Protein AF-A0A7C8QWV9-F1 (afdb_monomer_lite)

Sequence (265 aa):
MAEIVDHLEVIYGVGRAHESIPEIHGALTDLNSGHKGEHQFEQQQMQEQEQQNADDRRRLQYIGIERLGHGDPARADLAKGAGGEFRLLKYEYRFSGPAIYDVALWRSGGRQPIPPAGWDGMSVDINEGRSYRIVNVKAGKVIDLSGTEGHSITGWQWKGGDNQKWILEQQDGLWIFRNKDKGSFLGIAGIQVDFGTRLAASDFPVQWDIVPEENDISIYRIFVPRQPCPLNVELGDNGNGRNGTPIQLWGRWPADHQNWRFEEV

pLDDT: mean 85.66, std 11.66, range [54.53, 98.81]

InterPro domains:
  IPR000772 Ricin B, lectin domain [PF14200] (128-199)
  IPR035992 Ricin B-like lectins [SSF50370] (128-263)

Foldseek 3Di:
DAKFFPDKDKDFDPDDDPQFAAEPPDDQQALCVVQQAGGITIGTDIDDDDPPPLLVDWAWDDKEWDWAQDDDPVFDFSCHRSDDTGTGIDTDTDSDDDHHRGDHHYDDLADDPADPPPDPDDYHSSLPPWKWFKAQPPQRFTFFQPPVPNKFTATAHDPPDQRRIWGWDGDNNWIWTARRPPRWTFAWPDDDADAFGFTITHPDTATWDWAADPVGSQKIWIFRPPDPFTWTWFQPPLQDNDGGRTTGTHGDDPHRRRIIGIGTD

Radius of gyration: 21.96 Å; chains: 1; bounding box: 56×36×62 Å

Secondary structure (DSSP, 8-state):
--EEEEEEEEEEESS--TTBPPBSS-----TTTTTTPPEEEEEEEEEE--SS-GGGS-EEEEEEEEEESS--TTS-BTTTTT-SSEEEEEEEEESSSPPP----B---SS--SSPPTT-S-----TTTT-EEEEEETTT--EEEE-TTTSSBEEEE-----GGG-EEEEEETTEEEEEETTT--EEEESSS---TTPBEEEESS---BEEEEETTEEEEEEEE-TT-SS-EEEEEHHHH--STTEEEEEEE--SSGGG-EEEEE-

Organism: Orbilia oligospora (NCBI:txid2813651)

Structure (mmCIF, N/CA/C/O backbone):
data_AF-A0A7C8QWV9-F1
#
_entry.id   AF-A0A7C8QWV9-F1
#
loop_
_atom_site.group_PDB
_atom_site.id
_atom_site.type_symbol
_atom_site.label_atom_id
_atom_site.label_alt_id
_atom_site.label_comp_id
_atom_site.label_asym_id
_atom_site.label_entity_id
_atom_site.label_seq_id
_atom_site.pdbx_PDB_ins_code
_atom_site.Cartn_x
_atom_site.Cartn_y
_atom_site.Cartn_z
_atom_site.occupancy
_atom_site.B_iso_or_equiv
_atom_site.auth_seq_id
_atom_site.auth_comp_id
_atom_site.auth_asym_id
_atom_site.auth_atom_id
_atom_site.pdbx_PDB_model_num
ATOM 1 N N . MET A 1 1 ? -30.355 13.841 30.656 1.00 63.31 1 MET A N 1
ATOM 2 C CA . MET A 1 1 ? -29.608 12.635 31.071 1.00 63.31 1 MET A CA 1
ATOM 3 C C . MET A 1 1 ? -28.353 12.570 30.217 1.00 63.31 1 MET A C 1
ATOM 5 O O . MET A 1 1 ? -28.337 13.241 29.194 1.00 63.31 1 MET A O 1
ATOM 9 N N . ALA A 1 2 ? -27.288 11.902 30.658 1.00 71.00 2 ALA A N 1
ATOM 10 C CA . ALA A 1 2 ? -26.101 11.769 29.817 1.00 71.00 2 ALA A CA 1
ATOM 11 C C . ALA A 1 2 ? -26.336 10.634 28.813 1.00 71.00 2 ALA A C 1
ATOM 13 O O . ALA A 1 2 ? -26.748 9.543 29.212 1.00 71.00 2 ALA A O 1
ATOM 14 N N . GLU A 1 3 ? -26.116 10.901 27.531 1.00 83.56 3 GLU A N 1
ATOM 15 C CA . GLU A 1 3 ? -26.070 9.858 26.510 1.00 83.56 3 GLU A CA 1
ATOM 16 C C . GLU A 1 3 ? -24.678 9.232 26.526 1.00 83.56 3 GLU A C 1
ATOM 18 O O . GLU A 1 3 ? -23.675 9.942 26.605 1.00 83.56 3 GLU A O 1
ATOM 23 N N . ILE A 1 4 ? -24.621 7.904 26.488 1.00 86.75 4 ILE A N 1
ATOM 24 C CA . ILE A 1 4 ? -23.369 7.150 26.389 1.00 86.75 4 ILE A CA 1
ATOM 25 C C . ILE A 1 4 ? -23.356 6.323 25.114 1.00 86.75 4 ILE A C 1
ATOM 27 O O . ILE A 1 4 ? -24.410 5.961 24.589 1.00 86.75 4 ILE A O 1
ATOM 31 N N . VAL A 1 5 ? -22.156 5.980 24.661 1.00 88.25 5 VAL A N 1
ATOM 32 C CA . VAL A 1 5 ? -21.970 5.028 23.569 1.00 88.25 5 VAL A CA 1
ATOM 33 C C . VAL A 1 5 ? -22.317 3.633 24.064 1.00 88.25 5 VAL A C 1
ATOM 35 O O . VAL A 1 5 ? -21.740 3.161 25.046 1.00 88.25 5 VAL A O 1
ATOM 38 N N . ASP A 1 6 ? -23.240 2.968 23.377 1.00 87.44 6 ASP A N 1
ATOM 39 C CA . ASP A 1 6 ? -23.579 1.570 23.640 1.00 87.44 6 ASP A CA 1
ATOM 40 C C . ASP A 1 6 ? -22.733 0.625 22.778 1.00 87.44 6 ASP A C 1
ATOM 42 O O . ASP A 1 6 ? -22.084 -0.291 23.291 1.00 87.44 6 ASP A O 1
ATOM 46 N N . HIS A 1 7 ? -22.682 0.878 21.468 1.00 86.31 7 HIS A N 1
ATOM 47 C CA . HIS A 1 7 ? -21.842 0.145 20.524 1.00 86.31 7 HIS A CA 1
ATOM 48 C C . HIS A 1 7 ? -21.579 0.960 19.248 1.00 86.31 7 HIS A C 1
ATOM 50 O O . HIS A 1 7 ? -22.130 2.043 19.045 1.00 86.31 7 HIS A O 1
ATOM 56 N N . LEU A 1 8 ? -20.715 0.412 18.391 1.00 87.06 8 LEU A N 1
ATOM 57 C CA . LEU A 1 8 ? -20.475 0.913 17.039 1.00 87.06 8 LEU A CA 1
ATOM 58 C C . LEU A 1 8 ? -21.009 -0.090 16.021 1.00 87.06 8 LEU A C 1
ATOM 60 O O . LEU A 1 8 ? -20.782 -1.289 16.171 1.00 87.06 8 LEU A O 1
ATOM 64 N N . GLU A 1 9 ? -21.668 0.396 14.980 1.00 85.00 9 GLU A N 1
ATOM 65 C CA . GLU A 1 9 ? -22.095 -0.405 13.837 1.00 85.00 9 GLU A CA 1
ATOM 66 C C . GLU A 1 9 ? -21.187 -0.128 12.637 1.00 85.00 9 GLU A C 1
ATOM 68 O O . GLU A 1 9 ? -20.883 1.026 12.337 1.00 85.00 9 GLU A O 1
ATOM 73 N N . VAL A 1 10 ? -20.758 -1.182 11.940 1.00 85.56 10 VAL A N 1
ATOM 74 C CA . VAL A 1 10 ? -19.957 -1.067 10.713 1.00 85.56 10 VAL A CA 1
ATOM 75 C C . VAL A 1 10 ? -20.872 -1.197 9.508 1.00 85.56 10 VAL A C 1
ATOM 77 O O . VAL A 1 10 ? -21.566 -2.203 9.347 1.00 85.56 10 VAL A O 1
ATOM 80 N N . ILE A 1 11 ? -20.834 -0.196 8.636 1.00 81.44 11 ILE A N 1
ATOM 81 C CA . ILE A 1 11 ? -21.656 -0.136 7.434 1.00 81.44 11 ILE A CA 1
ATOM 82 C C . ILE A 1 11 ? -20.779 -0.195 6.191 1.00 81.44 11 ILE A C 1
ATOM 84 O O . ILE A 1 11 ? -19.904 0.644 5.969 1.00 81.44 11 ILE A O 1
ATOM 88 N N . TYR A 1 12 ? -21.104 -1.177 5.352 1.00 80.12 12 TYR A N 1
ATOM 89 C CA . TYR A 1 12 ? -20.509 -1.426 4.046 1.00 80.12 12 TYR A CA 1
ATOM 90 C C . TYR A 1 12 ? -21.297 -0.680 2.963 1.00 80.12 12 TYR A C 1
ATOM 92 O O . TYR A 1 12 ? -22.509 -0.877 2.847 1.00 80.12 12 TYR A O 1
ATOM 100 N N . GLY A 1 13 ? -20.652 0.138 2.127 1.00 69.94 13 GLY A N 1
ATOM 101 C CA . GLY A 1 13 ? -21.382 0.801 1.041 1.00 69.94 13 GLY A CA 1
ATOM 102 C C . GLY A 1 13 ? -20.576 1.768 0.185 1.00 69.94 13 GLY A C 1
ATOM 103 O O . GLY A 1 13 ? -19.358 1.700 0.123 1.00 69.94 13 GLY A O 1
ATOM 104 N N . VAL A 1 14 ? -21.275 2.665 -0.509 1.00 57.97 14 VAL A N 1
ATOM 105 C CA . VAL A 1 14 ? -20.708 3.773 -1.294 1.00 57.97 14 VAL A CA 1
ATOM 106 C C . VAL A 1 14 ? -21.369 5.069 -0.819 1.00 57.97 14 VAL A C 1
ATOM 108 O O . VAL A 1 14 ? -22.574 5.235 -0.982 1.00 57.97 14 VAL A O 1
ATOM 111 N N . GLY A 1 15 ? -20.584 5.981 -0.236 1.00 55.16 15 GLY A N 1
ATOM 112 C CA . GLY A 1 15 ? -21.037 7.300 0.241 1.00 55.16 15 GLY A CA 1
ATOM 113 C C . GLY A 1 15 ? -20.993 7.470 1.764 1.00 55.16 15 GLY A C 1
ATOM 114 O O . GLY A 1 15 ? -21.056 6.495 2.497 1.00 55.16 15 GLY A O 1
ATOM 115 N N . ARG A 1 16 ? -20.877 8.716 2.253 1.00 56.22 16 ARG A N 1
ATOM 116 C CA . ARG A 1 16 ? -20.903 8.995 3.701 1.00 56.22 16 ARG A CA 1
ATOM 117 C C . ARG A 1 16 ? -22.286 8.692 4.269 1.00 56.22 16 ARG A C 1
ATOM 119 O O . ARG A 1 16 ? -23.277 9.233 3.777 1.00 56.22 16 ARG A O 1
ATOM 126 N N . ALA A 1 17 ? -22.349 7.920 5.347 1.00 54.53 17 ALA A N 1
ATOM 127 C CA . ALA A 1 17 ? -23.540 7.919 6.180 1.00 54.53 17 ALA A CA 1
ATOM 128 C C . ALA A 1 17 ? -23.704 9.297 6.846 1.00 54.53 17 ALA A C 1
ATOM 130 O O . ALA A 1 17 ? -22.731 9.878 7.322 1.00 54.53 17 ALA A O 1
ATOM 131 N N . HIS A 1 18 ? -24.934 9.815 6.903 1.00 56.28 18 HIS A N 1
ATOM 132 C CA . HIS A 1 18 ? -25.259 11.078 7.584 1.00 56.28 18 HIS A CA 1
ATOM 133 C C . HIS A 1 18 ? -24.983 11.043 9.106 1.00 56.28 18 HIS A C 1
ATOM 135 O O . HIS A 1 18 ? -24.971 12.095 9.737 1.00 56.28 18 HIS A O 1
ATOM 141 N N . GLU A 1 19 ? -24.721 9.855 9.662 1.00 66.38 19 GLU A N 1
ATOM 142 C CA . GLU A 1 19 ? -24.505 9.568 11.089 1.00 66.38 19 GLU A CA 1
ATOM 143 C C . GLU A 1 19 ? -23.152 8.871 11.347 1.00 66.38 19 GLU A C 1
ATOM 145 O O . GLU A 1 19 ? -22.958 8.220 12.371 1.00 66.38 19 GLU A O 1
ATOM 150 N N . SER A 1 20 ? -22.204 8.954 10.403 1.00 74.12 20 SER A N 1
ATOM 151 C CA . SER A 1 20 ? -20.879 8.354 10.601 1.00 74.12 20 SER A CA 1
ATOM 152 C C . SER A 1 20 ? -20.084 9.084 11.682 1.00 74.12 20 SER A C 1
ATOM 154 O O . SER A 1 20 ? -20.161 10.312 11.770 1.00 74.12 20 SER A O 1
ATOM 156 N N . ILE A 1 21 ? -19.238 8.344 12.396 1.00 79.19 21 ILE A N 1
ATOM 157 C CA . ILE A 1 21 ? -18.280 8.876 13.368 1.00 79.19 21 ILE A CA 1
ATOM 158 C C . ILE A 1 21 ? -17.516 10.084 12.784 1.00 79.19 21 ILE A C 1
ATOM 160 O O . ILE A 1 21 ? -16.992 9.997 11.665 1.00 79.19 21 ILE A O 1
ATOM 164 N N . PRO A 1 22 ? -17.437 11.216 13.511 1.00 76.81 22 PRO A N 1
ATOM 165 C CA . PRO A 1 22 ? -16.754 12.406 13.027 1.00 76.81 22 PRO A CA 1
ATOM 166 C C . PRO A 1 22 ? -15.244 12.177 12.934 1.00 76.81 22 PRO A C 1
ATOM 168 O O . PRO A 1 22 ? -14.627 11.570 13.808 1.00 76.81 22 PRO A O 1
ATOM 171 N N . GLU A 1 23 ? -14.620 12.713 11.885 1.00 77.81 23 GLU A N 1
ATOM 172 C CA . GLU A 1 23 ? -13.164 12.778 11.798 1.00 77.81 23 GLU A CA 1
ATOM 173 C C . GLU A 1 23 ? -12.661 14.069 12.462 1.00 77.81 23 GLU A C 1
ATOM 175 O O . GLU A 1 23 ? -13.109 15.159 12.108 1.00 77.81 23 GLU A O 1
ATOM 180 N N . ILE A 1 24 ? -11.704 13.972 13.393 1.00 75.44 24 ILE A N 1
ATOM 181 C CA . ILE A 1 24 ? -11.246 15.119 14.211 1.00 75.44 24 ILE A CA 1
ATOM 182 C C . ILE A 1 24 ? -10.652 16.258 13.347 1.00 75.44 24 ILE A C 1
ATOM 184 O O . ILE A 1 24 ? -10.732 17.432 13.714 1.00 75.44 24 ILE A O 1
ATOM 188 N N . HIS A 1 25 ? -10.057 15.937 12.190 1.00 70.12 25 HIS A N 1
ATOM 189 C CA . HIS A 1 25 ? -9.332 16.901 11.344 1.00 70.12 25 HIS A CA 1
ATOM 190 C C . HIS A 1 25 ? -9.644 16.811 9.843 1.00 70.12 25 HIS A C 1
ATOM 192 O O . HIS A 1 25 ? -8.969 17.463 9.044 1.00 70.12 25 HIS A O 1
ATOM 198 N N . GLY A 1 26 ? -10.632 16.016 9.434 1.00 60.34 26 GLY A N 1
ATOM 199 C CA . GLY A 1 26 ? -10.839 15.700 8.025 1.00 60.34 26 GLY A CA 1
ATOM 200 C C . GLY A 1 26 ? -12.299 15.528 7.636 1.00 60.34 26 GLY A C 1
ATOM 201 O O . GLY A 1 26 ? -13.223 15.811 8.394 1.00 60.34 26 GLY A O 1
ATOM 202 N N . ALA A 1 27 ? -12.490 15.127 6.385 1.00 55.69 27 ALA A N 1
ATOM 203 C CA . ALA A 1 27 ? -13.793 14.968 5.763 1.00 55.69 27 ALA A CA 1
ATOM 204 C C . ALA A 1 27 ? -13.960 13.546 5.184 1.00 55.69 27 ALA A C 1
ATOM 206 O O . ALA A 1 27 ? -14.805 13.320 4.326 1.00 55.69 27 ALA A O 1
ATOM 207 N N . LEU A 1 28 ? -13.145 12.562 5.560 1.00 62.09 28 LEU A N 1
ATOM 208 C CA . LEU A 1 28 ? -13.189 11.231 4.953 1.00 62.09 28 LEU A CA 1
ATOM 209 C C . LEU A 1 28 ? -13.584 10.155 5.966 1.00 62.09 28 LEU A C 1
ATOM 211 O O . LEU A 1 28 ? -12.764 9.578 6.677 1.00 62.09 28 LEU A O 1
ATOM 215 N N . THR A 1 29 ? -14.879 9.848 5.870 1.00 64.25 29 THR A N 1
ATOM 216 C CA . THR A 1 29 ? -15.632 8.712 6.413 1.00 64.25 29 THR A CA 1
ATOM 217 C C . THR A 1 29 ? -14.941 7.358 6.467 1.00 64.25 29 THR A C 1
ATOM 219 O O . THR A 1 29 ? -15.087 6.572 7.392 1.00 64.25 29 THR A O 1
ATOM 222 N N . ASP A 1 30 ? -14.263 7.080 5.353 1.00 70.88 30 ASP A N 1
ATOM 223 C CA . ASP A 1 30 ? -13.973 5.732 4.885 1.00 70.88 30 ASP A CA 1
ATOM 224 C C . ASP A 1 30 ? -12.675 5.194 5.474 1.00 70.88 30 ASP A C 1
ATOM 226 O O . ASP A 1 30 ? -11.584 5.600 5.060 1.00 70.88 30 ASP A O 1
ATOM 230 N N . LEU A 1 31 ? -12.775 4.255 6.413 1.00 73.81 31 LEU A N 1
ATOM 231 C CA . LEU A 1 31 ? -11.622 3.665 7.098 1.00 73.81 31 LEU A CA 1
ATOM 232 C C . LEU A 1 31 ? -10.573 3.089 6.132 1.00 73.81 31 LEU A C 1
ATOM 234 O O . LEU A 1 31 ? -9.378 3.227 6.394 1.00 73.81 31 LEU A O 1
ATOM 238 N N . ASN A 1 32 ? -10.998 2.543 4.987 1.00 69.44 32 ASN A N 1
ATOM 239 C CA . ASN A 1 32 ? -10.117 1.931 3.989 1.00 69.44 32 ASN A CA 1
ATOM 240 C C . ASN A 1 32 ? -9.671 2.891 2.878 1.00 69.44 32 ASN A C 1
ATOM 242 O O . ASN A 1 32 ? -9.099 2.435 1.885 1.00 69.44 32 ASN A O 1
ATOM 246 N N . SER A 1 33 ? -9.901 4.200 3.012 1.00 66.00 33 SER A N 1
ATOM 247 C CA . SER A 1 33 ? -9.489 5.179 2.001 1.00 66.00 33 SER A CA 1
ATOM 248 C C . SER A 1 33 ? -8.007 5.006 1.630 1.00 66.00 33 SER A C 1
ATOM 250 O O . SER A 1 33 ? -7.131 5.032 2.492 1.00 66.00 33 SER A O 1
ATOM 252 N N . GLY A 1 34 ? -7.734 4.788 0.339 1.00 59.78 34 GLY A N 1
ATOM 253 C CA . GLY A 1 34 ? -6.389 4.508 -0.187 1.00 59.78 34 GLY A CA 1
ATOM 254 C C . GLY A 1 34 ? -5.965 3.031 -0.189 1.00 59.78 34 GLY A C 1
ATOM 255 O O . GLY A 1 34 ? -4.903 2.717 -0.719 1.00 59.78 34 GLY A O 1
ATOM 256 N N . HIS A 1 35 ? -6.794 2.118 0.326 1.00 64.44 35 HIS A N 1
ATOM 257 C CA . HIS A 1 35 ? -6.476 0.692 0.479 1.00 64.44 35 HIS A CA 1
ATOM 258 C C . HIS A 1 35 ? -7.428 -0.265 -0.265 1.00 64.44 35 HIS A C 1
ATOM 260 O O . HIS A 1 35 ? -7.442 -1.457 0.018 1.00 64.44 35 HIS A O 1
ATOM 266 N N . LYS A 1 36 ? -8.204 0.232 -1.241 1.00 62.19 36 LYS A N 1
ATOM 267 C CA . LYS A 1 36 ? -9.078 -0.557 -2.145 1.00 62.19 36 LYS A CA 1
ATOM 268 C C . LYS A 1 36 ? -10.140 -1.455 -1.481 1.00 62.19 36 LYS A C 1
ATOM 270 O O . LYS A 1 36 ? -10.755 -2.258 -2.178 1.00 62.19 36 LYS A O 1
ATOM 275 N N . GLY A 1 37 ? -10.379 -1.308 -0.178 1.00 58.78 37 GLY A N 1
ATOM 276 C CA . GLY A 1 37 ? -11.468 -1.996 0.512 1.00 58.78 37 GLY A CA 1
ATOM 277 C C . GLY A 1 37 ? -12.848 -1.480 0.125 1.00 58.78 37 GLY A C 1
ATOM 278 O O . GLY A 1 37 ? -12.978 -0.424 -0.495 1.00 58.78 37 GLY A O 1
ATOM 279 N N . GLU A 1 38 ? -13.889 -2.223 0.511 1.00 63.03 38 GLU A N 1
ATOM 280 C CA . GLU A 1 38 ? -15.247 -1.669 0.518 1.00 63.03 38 GLU A CA 1
ATOM 281 C C . GLU A 1 38 ? -15.239 -0.418 1.410 1.00 63.03 38 GLU A C 1
ATOM 283 O O . GLU A 1 38 ? -14.585 -0.443 2.462 1.00 63.03 38 GLU A O 1
ATOM 288 N N . HIS A 1 39 ? -15.952 0.654 1.034 1.00 62.78 39 HIS A N 1
ATOM 289 C CA . HIS A 1 39 ? -15.991 1.826 1.907 1.00 62.78 39 HIS A CA 1
ATOM 290 C C . HIS A 1 39 ? -16.647 1.439 3.227 1.00 62.78 39 HIS A C 1
ATOM 292 O O . HIS A 1 39 ? -17.762 0.901 3.234 1.00 62.78 39 HIS A O 1
ATOM 298 N N . GLN A 1 40 ? -15.925 1.695 4.315 1.00 66.50 40 GLN A N 1
ATOM 299 C CA . GLN A 1 40 ? -16.365 1.369 5.665 1.00 66.50 40 GLN A CA 1
ATOM 300 C C . GLN A 1 40 ? -16.627 2.631 6.449 1.00 66.50 40 GLN A C 1
ATOM 302 O O . GLN A 1 40 ? -15.743 3.476 6.589 1.00 66.50 40 GLN A O 1
ATOM 307 N N . PHE A 1 41 ? -17.826 2.705 7.005 1.00 71.06 41 PHE A N 1
ATOM 308 C CA . PHE A 1 41 ? -18.225 3.764 7.912 1.00 71.06 41 PHE A CA 1
ATOM 309 C C . PHE A 1 41 ? -18.607 3.129 9.236 1.00 71.06 41 PHE A C 1
ATOM 311 O O . PHE A 1 41 ? -19.306 2.119 9.261 1.00 71.06 41 PHE A O 1
ATOM 318 N N . GLU A 1 42 ? -18.172 3.737 10.327 1.00 75.56 42 GLU A N 1
ATOM 319 C CA . GLU A 1 42 ? -18.681 3.399 11.648 1.00 75.56 42 GLU A CA 1
ATOM 320 C C . GLU A 1 42 ? -19.801 4.377 12.002 1.00 75.56 42 GLU A C 1
ATOM 322 O O . GLU A 1 42 ? -19.666 5.583 11.777 1.00 75.56 42 GLU A O 1
ATOM 327 N N . GLN A 1 43 ? -20.906 3.861 12.531 1.00 77.56 43 GLN A N 1
ATOM 328 C CA . GLN A 1 43 ? -21.970 4.645 13.149 1.00 77.56 43 GLN A CA 1
ATOM 329 C C . GLN A 1 43 ? -21.978 4.395 14.651 1.00 77.56 43 GLN A C 1
ATOM 331 O O . GLN A 1 43 ? -21.860 3.256 15.106 1.00 77.56 43 GLN A O 1
ATOM 336 N N . GLN A 1 44 ? -22.120 5.467 15.421 1.00 83.44 44 GLN A N 1
ATOM 337 C CA . GLN A 1 44 ? -22.188 5.406 16.873 1.00 83.44 44 GLN A CA 1
ATOM 338 C C . GLN A 1 44 ? -23.642 5.274 17.312 1.00 83.44 44 GLN A C 1
ATOM 340 O O . GLN A 1 44 ? -24.462 6.136 17.005 1.00 83.44 44 GLN A O 1
ATOM 345 N N . GLN A 1 45 ? -23.950 4.213 18.055 1.00 83.44 45 GLN A N 1
ATOM 346 C CA . GLN A 1 45 ? -25.274 4.010 18.631 1.00 83.44 45 GLN A CA 1
ATOM 347 C C . GLN A 1 45 ? -25.271 4.486 20.086 1.00 83.44 45 GLN A C 1
ATOM 349 O O . GLN A 1 45 ? -24.516 3.979 20.925 1.00 83.44 45 GLN A O 1
ATOM 354 N N . MET A 1 46 ? -26.101 5.493 20.366 1.00 83.00 46 MET A N 1
ATOM 355 C CA . MET A 1 46 ? -26.212 6.125 21.680 1.00 83.00 46 MET A CA 1
ATOM 356 C C . MET A 1 46 ? -27.371 5.539 22.477 1.00 83.00 46 MET A C 1
ATOM 358 O O . MET A 1 46 ? -28.446 5.272 21.940 1.00 83.00 46 MET A O 1
ATOM 362 N N . GLN A 1 47 ? -27.172 5.399 23.784 1.00 80.31 47 GLN A N 1
ATOM 363 C CA . GLN A 1 47 ? -28.235 5.050 24.716 1.00 80.31 47 GLN A CA 1
ATOM 364 C C . GLN A 1 47 ? -28.347 6.105 25.820 1.00 80.31 47 GLN A C 1
ATOM 366 O O . GLN A 1 47 ? -27.353 6.512 26.429 1.00 80.31 47 GLN A O 1
ATOM 371 N N . GLU A 1 48 ? -29.579 6.521 26.119 1.00 74.75 48 GLU A N 1
ATOM 372 C CA . GLU A 1 48 ? -29.866 7.373 27.270 1.00 74.75 48 GLU A CA 1
ATOM 373 C C . GLU A 1 48 ? -29.615 6.610 28.581 1.00 74.75 48 GLU A C 1
ATOM 375 O O . GLU A 1 48 ? -30.176 5.534 28.818 1.00 74.75 48 GLU A O 1
ATOM 380 N N . GLN A 1 49 ? -28.812 7.179 29.485 1.00 67.94 49 GLN A N 1
ATOM 381 C CA . GLN A 1 49 ? -28.748 6.671 30.856 1.00 67.94 49 GLN A CA 1
ATOM 382 C C . GLN A 1 49 ? -30.035 7.022 31.605 1.00 67.94 49 GLN A C 1
ATOM 384 O O . GLN A 1 49 ? -30.157 8.117 32.148 1.00 67.94 49 GLN A O 1
ATOM 389 N N . GLU A 1 50 ? -30.986 6.088 31.660 1.00 61.59 50 GLU A N 1
ATOM 390 C CA . GLU A 1 50 ? -32.140 6.173 32.563 1.00 61.59 50 GLU A CA 1
ATOM 391 C C . GLU A 1 50 ? -31.687 6.296 34.027 1.00 61.59 50 GLU A C 1
ATOM 393 O O . GLU A 1 50 ? -30.709 5.681 34.440 1.00 61.59 50 GLU A O 1
ATOM 398 N N . GLN A 1 51 ? -32.435 7.047 34.843 1.00 56.16 51 GLN A N 1
ATOM 399 C CA . GLN A 1 51 ? -32.180 7.251 36.282 1.00 56.16 51 GLN A CA 1
ATOM 400 C C . GLN A 1 51 ? -32.265 5.978 37.156 1.00 56.16 51 GLN A C 1
ATOM 402 O O . GLN A 1 51 ? -32.119 6.066 38.375 1.00 56.16 51 GLN A O 1
ATOM 407 N N . GLN A 1 52 ? -32.491 4.798 36.570 1.00 54.59 52 GLN A N 1
ATOM 408 C CA . GLN A 1 52 ? -32.329 3.517 37.262 1.00 54.59 52 GLN A CA 1
ATOM 409 C C . GLN A 1 52 ? -30.854 3.334 37.669 1.00 54.59 52 GLN A C 1
ATOM 411 O O . GLN A 1 52 ? -29.970 3.710 36.905 1.00 54.59 52 GLN A O 1
ATOM 416 N N . ASN A 1 53 ? -30.590 2.760 38.855 1.00 55.84 53 ASN A N 1
ATOM 417 C CA . ASN A 1 53 ? -29.249 2.627 39.449 1.00 55.84 53 ASN A CA 1
ATOM 418 C C . ASN A 1 53 ? -28.173 2.305 38.401 1.00 55.84 53 ASN A C 1
ATOM 420 O O . ASN A 1 53 ? -28.117 1.196 37.870 1.00 55.84 53 ASN A O 1
ATOM 424 N N . ALA A 1 54 ? -27.297 3.276 38.135 1.00 56.81 54 ALA A N 1
ATOM 425 C CA . ALA A 1 54 ? -26.226 3.154 37.152 1.00 56.81 54 ALA A CA 1
ATOM 426 C C . ALA A 1 54 ? -25.311 1.938 37.424 1.00 56.81 54 ALA A C 1
ATOM 428 O O . ALA A 1 54 ? -24.624 1.474 36.514 1.00 56.81 54 ALA A O 1
ATOM 429 N N . ASP A 1 55 ? -25.307 1.423 38.656 1.00 58.28 55 ASP A N 1
ATOM 430 C CA . ASP A 1 55 ? -24.529 0.265 39.107 1.00 58.28 55 ASP A CA 1
ATOM 431 C C . ASP A 1 55 ? -25.039 -1.086 38.563 1.00 58.28 55 ASP A C 1
ATOM 433 O O . ASP A 1 55 ? -24.262 -2.036 38.483 1.00 58.28 55 ASP A O 1
ATOM 437 N N . ASP A 1 56 ? -26.299 -1.179 38.116 1.00 65.31 56 ASP A N 1
ATOM 438 C CA . ASP A 1 56 ? -26.887 -2.441 37.631 1.00 65.31 56 ASP A CA 1
ATOM 439 C C . ASP A 1 56 ? -26.758 -2.633 36.107 1.00 65.31 56 ASP A C 1
ATOM 441 O O . ASP A 1 56 ? -26.994 -3.728 35.586 1.00 65.31 56 ASP A O 1
ATOM 445 N N . ARG A 1 57 ? -26.357 -1.592 35.362 1.00 74.88 57 ARG A N 1
ATOM 446 C CA . ARG A 1 57 ? -26.151 -1.666 33.906 1.00 74.88 57 ARG A CA 1
ATOM 447 C C . ARG A 1 57 ? -24.673 -1.749 33.559 1.00 74.88 57 ARG A C 1
ATOM 449 O O . ARG A 1 57 ? -23.852 -0.958 34.019 1.00 74.88 57 ARG A O 1
ATOM 456 N N . ARG A 1 58 ? -24.341 -2.693 32.677 1.00 84.38 58 ARG A N 1
ATOM 457 C CA . ARG A 1 58 ? -23.030 -2.717 32.029 1.00 84.38 58 ARG A CA 1
ATOM 458 C C . ARG A 1 58 ? -22.918 -1.522 31.087 1.00 84.38 58 ARG A C 1
ATOM 460 O O . ARG A 1 58 ? -23.846 -1.248 30.339 1.00 84.38 58 ARG A O 1
ATOM 467 N N . ARG A 1 59 ? -21.780 -0.840 31.128 1.00 87.06 59 ARG A N 1
ATOM 468 C CA . ARG A 1 59 ? -21.451 0.330 30.311 1.00 87.06 59 ARG A CA 1
ATOM 469 C C . ARG A 1 59 ? -20.261 -0.018 29.437 1.00 87.06 59 ARG A C 1
ATOM 471 O O . ARG A 1 59 ? -19.365 -0.733 29.898 1.00 87.06 59 ARG A O 1
ATOM 478 N N . LEU A 1 60 ? -20.245 0.478 28.207 1.00 89.19 60 LEU A N 1
ATOM 479 C CA . LEU A 1 60 ? -19.087 0.350 27.338 1.00 89.19 60 LEU A CA 1
ATOM 480 C C . LEU A 1 60 ? -17.928 1.175 27.911 1.00 89.19 60 LEU A C 1
ATOM 482 O O . LEU A 1 60 ? -18.093 2.361 28.203 1.00 89.19 60 LEU A O 1
ATOM 486 N N . GLN A 1 61 ? -16.773 0.540 28.103 1.00 89.44 61 GLN A N 1
ATOM 487 C CA . GLN A 1 61 ? -15.577 1.188 28.666 1.00 89.44 61 GLN A CA 1
ATOM 488 C C . GLN A 1 61 ? -14.337 1.048 27.793 1.00 89.44 61 GLN A C 1
ATOM 490 O O . GLN A 1 61 ? -13.345 1.733 28.021 1.00 89.44 61 GLN A O 1
ATOM 495 N N . TYR A 1 62 ? -14.374 0.157 26.807 1.00 88.75 62 TYR A N 1
ATOM 496 C CA . TYR A 1 62 ? -13.280 -0.025 25.869 1.00 88.75 62 TYR A CA 1
ATOM 497 C C . TYR A 1 62 ? -13.829 -0.358 24.492 1.00 88.75 62 TYR A C 1
ATOM 499 O O . TYR A 1 62 ? -14.663 -1.255 24.359 1.00 88.75 62 TYR A O 1
ATOM 507 N N . ILE A 1 63 ? -13.300 0.340 23.493 1.00 87.94 63 ILE A N 1
ATOM 508 C CA . ILE A 1 63 ? -13.423 0.011 22.079 1.00 87.94 63 ILE A CA 1
ATOM 509 C C . ILE A 1 63 ? -11.999 -0.165 21.564 1.00 87.94 63 ILE A C 1
ATOM 511 O O . ILE A 1 63 ? -11.138 0.688 21.781 1.00 87.94 63 ILE A O 1
ATOM 515 N N . GLY A 1 64 ? -11.745 -1.282 20.898 1.00 87.25 64 GLY A N 1
ATOM 516 C CA . GLY A 1 64 ? -10.462 -1.567 20.277 1.00 87.25 64 GLY A CA 1
ATOM 517 C C . GLY A 1 64 ? -10.632 -2.354 18.993 1.00 87.25 64 GLY A C 1
ATOM 518 O O . GLY A 1 64 ? -11.724 -2.821 18.671 1.00 87.25 64 GLY A O 1
ATOM 519 N N . ILE A 1 65 ? -9.527 -2.525 18.277 1.00 87.75 65 ILE A N 1
ATOM 520 C CA . ILE A 1 65 ? -9.485 -3.351 17.073 1.00 87.75 65 ILE A CA 1
ATOM 521 C C . ILE A 1 65 ? -8.625 -4.569 17.364 1.00 87.75 65 ILE A C 1
ATOM 523 O O . ILE A 1 65 ? -7.464 -4.462 17.759 1.00 87.75 65 ILE A O 1
ATOM 527 N N . GLU A 1 66 ? -9.219 -5.736 17.173 1.00 88.50 66 GLU A N 1
ATOM 528 C CA . GLU A 1 66 ? -8.529 -7.012 17.204 1.00 88.50 66 GLU A CA 1
ATOM 529 C C . GLU A 1 66 ? -8.132 -7.402 15.779 1.00 88.50 66 GLU A C 1
ATOM 531 O O . GLU A 1 66 ? -8.951 -7.347 14.860 1.00 88.50 66 GLU A O 1
ATOM 536 N N . ARG A 1 67 ? -6.870 -7.805 15.599 1.00 87.75 67 ARG A N 1
ATOM 537 C CA . ARG A 1 67 ? -6.381 -8.376 14.342 1.00 87.75 67 ARG A CA 1
ATOM 538 C C . ARG A 1 67 ? -6.329 -9.888 14.449 1.00 87.75 67 ARG A C 1
ATOM 540 O O . ARG A 1 67 ? -5.701 -10.405 15.371 1.00 87.75 67 ARG A O 1
ATOM 547 N N . LEU A 1 68 ? -6.969 -10.584 13.516 1.00 87.44 68 LEU A N 1
ATOM 548 C CA . LEU A 1 68 ? -6.997 -12.044 13.477 1.00 87.44 68 LEU A CA 1
ATOM 549 C C . LEU A 1 68 ? -6.601 -12.561 12.095 1.00 87.44 68 LEU A C 1
ATOM 551 O O . LEU A 1 68 ? -7.055 -12.057 11.076 1.00 87.44 68 LEU A O 1
ATOM 555 N N . GLY A 1 69 ? -5.851 -13.662 12.043 1.00 85.56 69 GLY A N 1
ATOM 556 C CA . GLY A 1 69 ? -5.584 -14.370 10.783 1.00 85.56 69 GLY A CA 1
ATOM 557 C C . GLY A 1 69 ? -6.806 -15.083 10.177 1.00 85.56 69 GLY A C 1
ATOM 558 O O . GLY A 1 69 ? -6.684 -15.731 9.142 1.00 85.56 69 GLY A O 1
ATOM 559 N N . HIS A 1 70 ? -7.970 -15.013 10.827 1.00 86.88 70 HIS A N 1
ATOM 560 C CA . HIS A 1 70 ? -9.218 -15.638 10.393 1.00 86.88 70 HIS A CA 1
ATOM 561 C C . HIS A 1 70 ? -10.405 -14.723 10.691 1.00 86.88 70 HIS A C 1
ATOM 563 O O . HIS A 1 70 ? -10.371 -13.938 11.639 1.00 86.88 70 HIS A O 1
ATOM 569 N N . GLY A 1 71 ? -11.443 -14.833 9.865 1.00 87.00 71 GLY A N 1
ATOM 570 C CA . GLY A 1 71 ? -12.651 -14.037 10.011 1.00 87.00 71 GLY A CA 1
ATOM 571 C C . GLY A 1 71 ? -13.561 -14.566 11.104 1.00 87.00 71 GLY A C 1
ATOM 572 O O . GLY A 1 71 ? -13.489 -15.734 11.490 1.00 87.00 71 GLY A O 1
ATOM 573 N N . ASP A 1 72 ? -14.460 -13.699 11.547 1.00 89.75 72 ASP A N 1
ATOM 574 C CA . ASP A 1 72 ? -15.518 -14.030 12.488 1.00 89.75 72 ASP A CA 1
ATOM 575 C C . ASP A 1 72 ? -16.868 -13.670 11.855 1.00 89.75 72 ASP A C 1
ATOM 577 O O . ASP A 1 72 ? -17.153 -12.489 11.678 1.00 89.75 72 ASP A O 1
ATOM 581 N N . PRO A 1 73 ? -17.718 -14.649 11.502 1.00 87.75 73 PRO A N 1
ATOM 582 C CA . PRO A 1 73 ? -19.017 -14.375 10.890 1.00 87.75 73 PRO A CA 1
ATOM 583 C C . PRO A 1 73 ? -19.955 -13.513 11.746 1.00 87.75 73 PRO A C 1
ATOM 585 O O . PRO A 1 73 ? -20.920 -12.969 11.214 1.00 87.75 73 PRO A O 1
ATOM 588 N N . ALA A 1 74 ? -19.712 -13.414 13.058 1.00 89.00 74 ALA A N 1
ATOM 589 C CA . ALA A 1 74 ? -20.514 -12.609 13.973 1.00 89.00 74 ALA A CA 1
ATOM 590 C C . ALA A 1 74 ? -20.021 -11.160 14.100 1.00 89.00 74 ALA A C 1
ATOM 592 O O . ALA A 1 74 ? -20.696 -10.347 14.731 1.00 89.00 74 ALA A O 1
ATOM 593 N N . ARG A 1 75 ? -18.851 -10.828 13.542 1.00 88.81 75 ARG A N 1
ATOM 594 C CA . ARG A 1 75 ? -18.260 -9.492 13.638 1.00 88.81 75 ARG A CA 1
ATOM 595 C C . ARG A 1 75 ? -17.957 -8.937 12.258 1.00 88.81 75 ARG A C 1
ATOM 597 O O . ARG A 1 75 ? -17.469 -9.628 11.371 1.00 88.81 75 ARG A O 1
ATOM 604 N N . ALA A 1 76 ? -18.234 -7.653 12.100 1.00 87.25 76 ALA A N 1
ATOM 605 C CA . ALA A 1 76 ? -17.856 -6.929 10.906 1.00 87.25 76 ALA A CA 1
ATOM 606 C C . ALA A 1 76 ? -16.326 -6.823 10.806 1.00 87.25 76 ALA A C 1
ATOM 608 O O . ALA A 1 76 ? -15.644 -6.521 11.787 1.00 87.25 76 ALA A O 1
ATOM 609 N N . ASP A 1 77 ? -15.809 -7.067 9.605 1.00 87.19 77 ASP A N 1
ATOM 610 C CA . ASP A 1 77 ? -14.418 -6.825 9.249 1.00 87.19 77 ASP A CA 1
ATOM 611 C C . ASP A 1 77 ? -14.260 -5.410 8.691 1.00 87.19 77 ASP A C 1
ATOM 613 O O . ASP A 1 77 ? -14.782 -5.090 7.618 1.00 87.19 77 ASP A O 1
ATOM 617 N N . LEU A 1 78 ? -13.517 -4.573 9.411 1.00 84.50 78 LEU A N 1
ATOM 618 C CA . LEU A 1 78 ? -13.162 -3.217 8.998 1.00 84.50 78 LEU A CA 1
ATOM 619 C C . LEU A 1 78 ? -12.224 -3.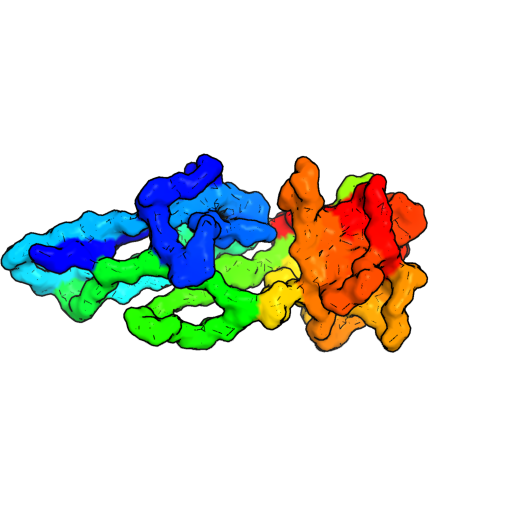223 7.781 1.00 84.50 78 LEU A C 1
ATOM 621 O O . LEU A 1 78 ? -12.155 -2.238 7.052 1.00 84.50 78 LEU A O 1
ATOM 625 N N . ALA A 1 79 ? -11.515 -4.327 7.523 1.00 79.69 79 ALA A N 1
ATOM 626 C CA . ALA A 1 79 ? -10.627 -4.491 6.374 1.00 79.69 79 ALA A CA 1
ATOM 627 C C . ALA A 1 79 ? -11.290 -5.202 5.185 1.00 79.69 79 ALA A C 1
ATOM 629 O O . ALA A 1 79 ? -10.595 -5.595 4.241 1.00 79.69 79 ALA A O 1
ATOM 630 N N . LYS A 1 80 ? -12.619 -5.360 5.192 1.00 79.38 80 LYS A N 1
ATOM 631 C CA . LYS A 1 80 ? -13.312 -6.127 4.156 1.00 79.38 80 LYS A CA 1
ATOM 632 C C . LYS A 1 80 ? -13.018 -5.577 2.760 1.00 79.38 80 LYS A C 1
ATOM 634 O O . LYS A 1 80 ? -13.206 -4.397 2.464 1.00 79.38 80 LYS A O 1
ATOM 639 N N . GLY A 1 81 ? -12.554 -6.468 1.890 1.00 70.44 81 GLY A N 1
ATOM 640 C CA . GLY A 1 81 ? -12.170 -6.143 0.518 1.00 70.44 81 GLY A CA 1
ATOM 641 C C . GLY A 1 81 ? -10.811 -5.452 0.380 1.00 70.44 81 GLY A C 1
ATOM 642 O O . GLY A 1 81 ? -10.281 -5.440 -0.724 1.00 70.44 81 GLY A O 1
ATOM 643 N N . ALA A 1 82 ? -10.234 -4.916 1.464 1.00 67.81 82 ALA A N 1
ATOM 644 C CA . ALA A 1 82 ? -8.859 -4.426 1.454 1.00 67.81 82 ALA A CA 1
ATOM 645 C C . ALA A 1 82 ? -7.908 -5.627 1.489 1.00 67.81 82 ALA A C 1
ATOM 647 O O . ALA A 1 82 ? -7.084 -5.752 0.593 1.00 67.81 82 ALA A O 1
ATOM 648 N N . GLY A 1 83 ? -8.152 -6.581 2.400 1.00 68.75 83 GLY A N 1
ATOM 649 C CA . GLY A 1 83 ? -7.388 -7.822 2.549 1.00 68.75 83 GLY A CA 1
ATOM 650 C C . GLY A 1 83 ? -6.573 -7.891 3.849 1.00 68.75 83 GLY A C 1
ATOM 651 O O . GLY A 1 83 ? -6.722 -7.066 4.758 1.00 68.75 83 GLY A O 1
ATOM 652 N N . GLY A 1 84 ? -5.717 -8.916 3.941 1.00 76.25 84 GLY A N 1
ATOM 653 C CA . GLY A 1 84 ? -4.821 -9.139 5.081 1.00 76.25 84 GLY A CA 1
ATOM 654 C C . GLY A 1 84 ? -5.515 -9.804 6.269 1.00 76.25 84 GLY A C 1
ATOM 655 O O . GLY A 1 84 ? -6.484 -10.539 6.099 1.00 76.25 84 GLY A O 1
ATOM 656 N N . GLU A 1 85 ? -4.999 -9.579 7.482 1.00 84.38 85 GLU A N 1
ATOM 657 C CA . GLU A 1 85 ? -5.679 -10.012 8.711 1.00 84.38 85 GLU A CA 1
ATOM 658 C C . GLU A 1 85 ? -7.061 -9.346 8.851 1.00 84.38 85 GLU A C 1
ATOM 660 O O . GLU A 1 85 ? -7.286 -8.215 8.434 1.00 84.38 85 GLU A O 1
ATOM 665 N N . PHE A 1 86 ? -8.014 -10.018 9.471 1.00 86.88 86 PHE A N 1
ATOM 666 C CA . PHE A 1 86 ? -9.321 -9.436 9.756 1.00 86.88 86 PHE A CA 1
ATOM 667 C C . PHE A 1 86 ? -9.168 -8.374 10.841 1.00 86.88 86 PHE A C 1
ATOM 669 O O . PHE A 1 86 ? -8.449 -8.599 11.815 1.00 86.88 86 PHE A O 1
ATOM 676 N N . ARG A 1 87 ? -9.817 -7.218 10.677 1.00 88.94 87 ARG A N 1
ATOM 677 C CA . ARG A 1 87 ? -9.823 -6.126 11.662 1.00 88.94 87 ARG A CA 1
ATOM 678 C C . ARG A 1 87 ? -11.213 -6.069 12.275 1.00 88.94 87 ARG A C 1
ATOM 680 O O . ARG A 1 87 ? -12.132 -5.525 11.675 1.00 88.94 87 ARG A O 1
ATOM 687 N N . LEU A 1 88 ? -11.373 -6.663 13.451 1.00 89.50 88 LEU A N 1
ATOM 688 C CA . LEU A 1 88 ? -12.671 -6.815 14.101 1.00 89.50 88 LEU A CA 1
ATOM 689 C C . LEU A 1 88 ? -12.790 -5.852 15.278 1.00 89.50 88 LEU A C 1
ATOM 691 O O . LEU A 1 88 ? -11.860 -5.729 16.079 1.00 89.50 88 LEU A O 1
ATOM 695 N N . LEU A 1 89 ? -13.950 -5.213 15.422 1.00 88.44 89 LEU A N 1
ATOM 696 C CA . LEU A 1 89 ? -14.238 -4.415 16.610 1.00 88.44 89 LEU A CA 1
ATOM 697 C C . LEU A 1 89 ? -14.306 -5.311 17.853 1.00 88.44 89 LEU A C 1
ATOM 699 O O . LEU A 1 89 ? -14.889 -6.402 17.850 1.00 88.44 89 LEU A O 1
ATOM 703 N N . LYS A 1 90 ? -13.684 -4.832 18.928 1.00 88.50 90 LYS A N 1
ATOM 704 C CA . LYS A 1 90 ? -13.676 -5.453 20.248 1.00 88.50 90 LYS A CA 1
ATOM 705 C C . LYS A 1 90 ? -14.229 -4.464 21.264 1.00 88.50 90 LYS A C 1
ATOM 707 O O . LYS A 1 90 ? -13.749 -3.338 21.362 1.00 88.50 90 LYS A O 1
ATOM 712 N N . TYR A 1 91 ? -15.173 -4.936 22.068 1.00 90.00 91 TYR A N 1
ATOM 713 C CA . TYR A 1 91 ? -15.812 -4.159 23.124 1.00 90.00 91 TYR A CA 1
ATOM 714 C C . TYR A 1 91 ? -15.515 -4.771 24.496 1.00 90.00 91 TYR A C 1
ATOM 716 O O . TYR A 1 91 ? -15.525 -5.997 24.642 1.00 90.00 91 TYR A O 1
ATOM 724 N N . GLU A 1 92 ? -15.306 -3.939 25.518 1.00 90.69 92 GLU A N 1
ATOM 725 C CA . GLU A 1 92 ? -15.397 -4.376 26.918 1.00 90.69 92 GLU A CA 1
ATOM 726 C C . GLU A 1 92 ? -16.468 -3.586 27.664 1.00 90.69 92 GLU A C 1
ATOM 728 O O . GLU A 1 92 ? -16.440 -2.355 27.728 1.00 90.69 92 GLU A O 1
ATOM 733 N N . TYR A 1 93 ? -17.386 -4.329 28.279 1.00 90.00 93 TYR A N 1
ATOM 734 C CA . TYR A 1 93 ? -18.489 -3.788 29.058 1.00 90.00 93 TYR A CA 1
ATOM 735 C C . TYR A 1 93 ? -18.292 -4.087 30.544 1.00 90.00 93 TYR A C 1
ATOM 737 O O . TYR A 1 93 ? -18.060 -5.240 30.919 1.00 90.00 93 TYR A O 1
ATOM 745 N N . ARG A 1 94 ? -18.427 -3.075 31.408 1.00 89.31 94 ARG A N 1
ATOM 746 C CA . ARG A 1 94 ? -18.282 -3.229 32.868 1.00 89.31 94 ARG A CA 1
ATOM 747 C C . ARG A 1 94 ? -19.414 -2.542 33.621 1.00 89.31 94 ARG A C 1
ATOM 749 O O . ARG A 1 94 ? -19.985 -1.574 33.140 1.00 89.31 94 ARG A O 1
ATOM 756 N N . PHE A 1 95 ? -19.732 -3.042 34.812 1.00 86.19 95 PHE A N 1
ATOM 757 C CA . PHE A 1 95 ? -20.797 -2.493 35.666 1.00 86.19 95 PHE A CA 1
ATOM 758 C C . PHE A 1 95 ? -20.381 -1.220 36.426 1.00 86.19 95 PHE A C 1
ATOM 760 O O . PHE A 1 95 ? -21.226 -0.470 36.897 1.00 86.19 95 PHE A O 1
ATOM 767 N N . SER A 1 96 ? -19.077 -0.948 36.535 1.00 82.69 96 SER A N 1
ATOM 768 C CA . SER A 1 96 ? -18.529 0.165 37.318 1.00 82.69 96 SER A CA 1
ATOM 769 C C . SER A 1 96 ? -17.395 0.864 36.575 1.00 82.69 96 SER A C 1
ATOM 771 O O . SER A 1 96 ? -16.581 0.183 35.953 1.00 82.69 96 SER A O 1
ATOM 773 N N . GLY A 1 97 ? -17.283 2.187 36.700 1.00 84.12 97 GLY A N 1
ATOM 774 C CA . GLY A 1 97 ? -16.253 3.009 36.045 1.00 84.12 97 GLY A CA 1
ATOM 775 C C . GLY A 1 97 ? -16.835 3.998 35.022 1.00 84.12 97 GLY A C 1
ATOM 776 O O . GLY A 1 97 ? -18.057 4.020 34.824 1.00 84.12 97 GLY A O 1
ATOM 777 N N . PRO A 1 98 ? -15.988 4.846 34.406 1.00 85.25 98 PRO A N 1
ATOM 778 C CA . PRO A 1 98 ? -16.432 5.807 33.400 1.00 85.25 98 PRO A CA 1
ATOM 779 C C . PRO A 1 98 ? -16.964 5.078 32.163 1.00 85.25 98 PRO A C 1
ATOM 781 O O . PRO A 1 98 ? -16.446 4.030 31.787 1.00 85.25 98 PRO A O 1
ATOM 784 N N . ALA A 1 99 ? -18.023 5.614 31.561 1.00 87.38 99 ALA A N 1
ATOM 785 C CA . ALA A 1 99 ? -18.517 5.159 30.267 1.00 87.38 99 ALA A CA 1
ATOM 786 C C . ALA A 1 99 ? -17.819 5.932 29.143 1.00 87.38 99 ALA A C 1
ATOM 788 O O . ALA A 1 99 ? -17.327 7.037 29.370 1.00 87.38 99 ALA A O 1
ATOM 789 N N . ILE A 1 100 ? -17.821 5.372 27.937 1.00 88.62 100 ILE A N 1
ATOM 790 C CA . ILE A 1 100 ? -17.461 6.117 26.731 1.00 88.62 100 ILE A CA 1
ATOM 791 C C . ILE A 1 100 ? -18.647 7.005 26.342 1.00 88.62 100 ILE A C 1
ATOM 793 O O . ILE A 1 100 ? -19.774 6.525 26.218 1.00 88.62 100 ILE A O 1
ATOM 797 N N . TYR A 1 101 ? -18.389 8.299 26.171 1.00 88.06 101 TYR A N 1
ATOM 798 C CA . TYR A 1 101 ? -19.401 9.291 25.786 1.00 88.06 101 TYR A CA 1
ATOM 799 C C . TYR A 1 101 ? -19.279 9.719 24.323 1.00 88.06 101 TYR A C 1
ATOM 801 O O . TYR A 1 101 ? -20.245 10.232 23.769 1.00 88.06 101 TYR A O 1
ATOM 809 N N . ASP A 1 102 ? -18.112 9.510 23.709 1.00 87.50 102 ASP A N 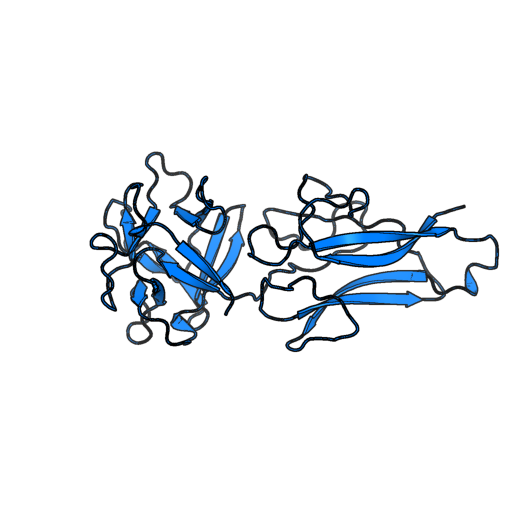1
ATOM 810 C CA . ASP A 1 102 ? -17.851 9.919 22.334 1.00 87.50 102 ASP A CA 1
ATOM 811 C C . ASP A 1 102 ? -16.774 9.045 21.677 1.00 87.50 102 ASP A C 1
ATOM 813 O O . ASP A 1 102 ? -15.892 8.511 22.360 1.00 87.50 102 ASP A O 1
ATOM 817 N N . VAL A 1 103 ? -16.847 8.907 20.353 1.00 87.56 103 VAL A N 1
ATOM 818 C CA . VAL A 1 103 ? -15.852 8.236 19.509 1.00 87.56 103 VAL A 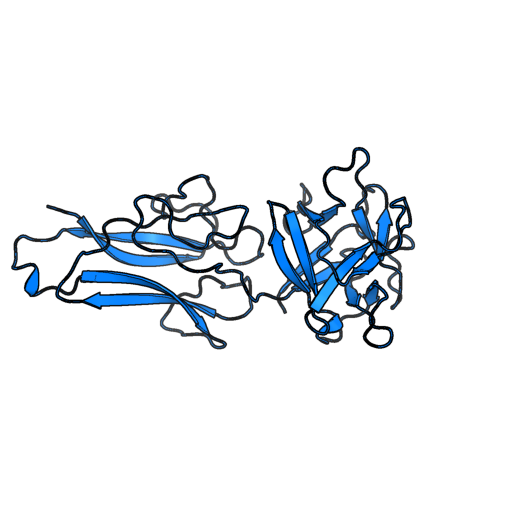CA 1
ATOM 819 C C . VAL A 1 103 ? -15.597 9.109 18.287 1.00 87.56 103 VAL A C 1
ATOM 821 O O . VAL A 1 103 ? -16.515 9.692 17.723 1.00 87.56 103 VAL A O 1
ATOM 824 N N . ALA A 1 104 ? -14.341 9.199 17.856 1.00 85.12 104 ALA A N 1
ATOM 825 C CA . ALA A 1 104 ? -13.973 9.914 16.643 1.00 85.12 104 ALA A CA 1
ATOM 826 C C . ALA A 1 104 ? -12.934 9.137 15.841 1.00 85.12 104 ALA A C 1
ATOM 828 O O . ALA A 1 104 ? -12.099 8.412 16.389 1.00 85.12 104 ALA A O 1
ATOM 829 N N . LEU A 1 105 ? -12.947 9.355 14.529 1.00 81.38 105 LEU A N 1
ATOM 830 C CA . LEU A 1 105 ? -11.891 8.897 13.649 1.00 81.38 105 LEU A CA 1
ATOM 831 C C . LEU A 1 105 ? -10.743 9.904 13.682 1.00 81.38 105 LEU A C 1
ATOM 833 O O . LEU A 1 105 ? -10.929 11.105 13.471 1.00 81.38 105 LEU A O 1
ATOM 837 N N . TRP A 1 106 ? -9.528 9.414 13.896 1.00 78.38 106 TRP A N 1
ATOM 838 C CA . TRP A 1 106 ? -8.338 10.251 13.865 1.00 78.38 106 TRP A CA 1
ATOM 839 C C . TRP A 1 106 ? -7.354 9.765 12.807 1.00 78.38 106 TRP A C 1
ATOM 841 O O . TRP A 1 106 ? -6.823 8.660 12.898 1.00 78.38 106 TRP A O 1
ATOM 851 N N . ARG A 1 107 ? -7.086 10.612 11.807 1.00 74.75 107 ARG A N 1
ATOM 852 C CA . ARG A 1 107 ? -6.026 10.395 10.819 1.00 74.75 107 ARG A CA 1
ATOM 853 C C . ARG A 1 107 ? -4.872 11.343 11.090 1.00 74.75 107 ARG A C 1
ATOM 855 O O . ARG A 1 107 ? -5.037 12.561 11.078 1.00 74.75 107 ARG A O 1
ATOM 862 N N . SER A 1 108 ? -3.693 10.778 11.306 1.00 71.69 108 SER A N 1
ATOM 863 C CA . SER A 1 108 ? -2.449 11.530 11.420 1.00 71.69 108 SER A CA 1
ATOM 864 C C . SER A 1 108 ? -1.493 11.086 10.321 1.00 71.69 108 SER A C 1
ATOM 866 O O . SER A 1 108 ? -1.372 9.895 10.061 1.00 71.69 108 SER A O 1
ATOM 868 N N . GLY A 1 109 ? -0.791 12.032 9.691 1.00 66.38 109 GLY A N 1
ATOM 869 C CA . GLY A 1 109 ? 0.257 11.728 8.704 1.00 66.38 109 GLY A CA 1
ATOM 870 C C . GLY A 1 109 ? 1.561 11.199 9.319 1.00 66.38 109 GLY A C 1
ATOM 871 O O . GLY A 1 109 ? 2.543 10.998 8.606 1.00 66.38 109 GLY A O 1
ATOM 872 N N . GLY A 1 110 ? 1.596 11.018 10.642 1.00 69.31 110 GLY A N 1
ATOM 873 C CA . GLY A 1 110 ? 2.727 10.471 11.379 1.00 69.31 110 GLY A CA 1
ATOM 874 C C . GLY A 1 110 ? 2.265 9.584 12.530 1.00 69.31 110 GLY A C 1
ATOM 875 O O . GLY A 1 110 ? 1.129 9.678 12.996 1.00 69.31 110 GLY A O 1
ATOM 876 N N . ARG A 1 111 ? 3.164 8.716 13.000 1.00 74.69 111 ARG A N 1
ATOM 877 C CA . ARG A 1 111 ? 2.882 7.789 14.100 1.00 74.69 111 ARG A CA 1
ATOM 878 C C . ARG A 1 111 ? 2.499 8.549 15.372 1.00 74.69 111 ARG A C 1
ATOM 880 O O . ARG A 1 111 ? 3.253 9.401 15.837 1.00 74.69 111 ARG A O 1
ATOM 887 N N . GLN A 1 112 ? 1.379 8.158 15.973 1.00 78.25 112 GLN A N 1
ATOM 888 C CA . GLN A 1 112 ? 0.905 8.687 17.250 1.00 78.25 112 GLN A CA 1
ATOM 889 C C . GLN A 1 112 ? 1.072 7.614 18.331 1.00 78.25 112 GLN A C 1
ATOM 891 O O . GLN A 1 112 ? 0.513 6.528 18.190 1.00 78.25 112 GLN A O 1
ATOM 896 N N . PRO A 1 113 ? 1.886 7.850 19.377 1.00 79.81 113 PRO A N 1
ATOM 897 C CA . PRO A 1 113 ? 2.10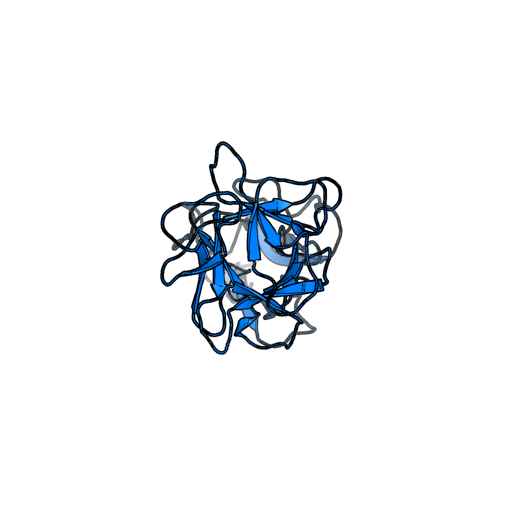7 6.864 20.434 1.00 79.81 113 PRO A CA 1
ATOM 898 C C . PRO A 1 113 ? 1.106 6.979 21.593 1.00 79.81 113 PRO A C 1
ATOM 900 O O . PRO A 1 113 ? 1.008 6.047 22.387 1.00 79.81 113 PRO A O 1
ATOM 903 N N . ILE A 1 114 ? 0.386 8.101 21.706 1.00 86.12 114 ILE A N 1
ATOM 904 C CA . ILE A 1 114 ? -0.627 8.352 22.739 1.00 86.12 114 ILE A CA 1
ATOM 905 C C . ILE A 1 114 ? -1.884 8.984 22.121 1.00 86.12 114 ILE A C 1
ATOM 907 O O . ILE A 1 114 ? -1.767 9.628 21.074 1.00 86.12 114 ILE A O 1
ATOM 911 N N . PRO A 1 115 ? -3.060 8.830 22.757 1.00 85.75 115 PRO A N 1
ATOM 912 C CA . PRO A 1 115 ? -4.282 9.502 22.323 1.00 85.75 115 PRO A CA 1
ATOM 913 C C . PRO A 1 115 ? -4.130 11.035 22.288 1.00 85.75 115 PRO A C 1
ATOM 915 O O . PRO A 1 115 ? -3.330 11.587 23.056 1.00 85.75 115 PRO A O 1
ATOM 918 N N . PRO A 1 116 ? -4.901 11.749 21.443 1.00 81.81 116 PRO A N 1
ATOM 919 C CA . PRO A 1 116 ? -4.950 13.207 21.471 1.00 81.81 116 PRO A CA 1
ATOM 920 C C . PRO A 1 116 ? -5.398 13.733 22.838 1.00 81.81 116 PRO A C 1
ATOM 922 O O . PRO A 1 116 ? -6.113 13.063 23.583 1.00 81.81 116 PRO A O 1
ATOM 925 N N . ALA A 1 117 ? -5.036 14.977 23.153 1.00 85.00 117 ALA A N 1
ATOM 926 C CA . ALA A 1 117 ? -5.513 15.625 24.371 1.00 85.00 117 ALA A CA 1
ATOM 927 C C . ALA A 1 117 ? -7.054 15.619 24.432 1.00 85.00 117 ALA A C 1
ATOM 929 O O . ALA A 1 117 ? -7.716 16.000 23.468 1.00 85.00 117 ALA A O 1
ATOM 930 N N . GLY A 1 118 ? -7.607 15.203 25.574 1.00 83.75 118 GLY A N 1
ATOM 931 C CA . GLY A 1 118 ? -9.054 15.074 25.783 1.00 83.75 118 GLY A CA 1
ATOM 932 C C . GLY A 1 118 ? -9.641 13.702 25.435 1.00 83.75 118 GLY A C 1
ATOM 933 O O . GLY A 1 118 ? -10.829 13.507 25.659 1.00 83.75 118 GLY A O 1
ATOM 934 N N . TRP A 1 119 ? -8.830 12.763 24.937 1.00 85.25 119 TRP A N 1
ATOM 935 C CA . TRP A 1 119 ? -9.242 11.391 24.637 1.00 85.25 119 TRP A CA 1
ATOM 936 C C . TRP A 1 119 ? -8.606 10.392 25.602 1.00 85.25 119 TRP A C 1
ATOM 938 O O . TRP A 1 119 ? -7.409 10.459 25.883 1.00 85.25 119 TRP A O 1
ATOM 948 N N . ASP A 1 120 ? -9.402 9.428 26.062 1.00 82.00 120 ASP A N 1
ATOM 949 C CA . ASP A 1 120 ? -8.962 8.409 27.024 1.00 82.00 120 ASP A CA 1
ATOM 950 C C . ASP A 1 120 ? -8.243 7.218 26.360 1.00 82.00 120 ASP A C 1
ATOM 952 O O . ASP A 1 120 ? -7.533 6.466 27.029 1.00 82.00 120 ASP A O 1
ATOM 956 N N . GLY A 1 121 ? -8.396 7.032 25.042 1.00 85.06 121 GLY A N 1
ATOM 957 C CA . GLY A 1 121 ? -7.845 5.884 24.324 1.00 85.06 121 GLY A CA 1
ATOM 958 C C . GLY A 1 121 ? -7.811 6.050 22.805 1.00 85.06 121 GLY A C 1
ATOM 959 O O . GLY A 1 121 ? -8.427 6.953 22.246 1.00 85.06 121 GLY A O 1
ATOM 960 N N . MET A 1 122 ? -7.066 5.164 22.141 1.00 85.19 122 MET A N 1
ATOM 961 C CA . MET A 1 122 ? -7.041 5.015 20.684 1.00 85.19 122 MET A CA 1
ATOM 962 C C . MET A 1 122 ? -6.672 3.576 20.305 1.00 85.19 122 MET A C 1
ATOM 964 O O . MET A 1 122 ? -6.080 2.851 21.109 1.00 85.19 122 MET A O 1
ATOM 968 N N . SER A 1 123 ? -6.988 3.177 19.073 1.00 80.00 123 SER A N 1
ATOM 969 C CA . SER A 1 123 ? -6.468 1.940 18.481 1.00 80.00 123 SER A CA 1
ATOM 970 C C . SER A 1 123 ? -5.129 2.182 17.766 1.00 80.00 123 SER A C 1
ATOM 972 O O . SER A 1 123 ? -4.677 3.317 17.622 1.00 80.00 123 SER A O 1
ATOM 974 N N . VAL A 1 124 ? -4.482 1.102 17.329 1.00 74.44 124 VAL A N 1
ATOM 975 C CA . VAL A 1 124 ? -3.282 1.147 16.476 1.00 74.44 124 VAL A CA 1
ATOM 976 C C . VAL A 1 124 ? -3.639 1.446 15.013 1.00 74.44 124 VAL A C 1
ATOM 978 O O . VAL A 1 124 ? -4.815 1.525 14.660 1.00 74.44 124 VAL A O 1
ATOM 981 N N . ASP A 1 125 ? -2.626 1.585 14.151 1.00 73.88 125 ASP A N 1
ATOM 982 C CA . ASP A 1 125 ? -2.833 1.681 12.702 1.00 73.88 125 ASP A CA 1
ATOM 983 C C . ASP A 1 125 ? -3.556 0.427 12.186 1.00 73.88 125 ASP A C 1
ATOM 985 O O . ASP A 1 125 ? -3.020 -0.683 12.171 1.00 73.88 125 ASP A O 1
ATOM 989 N N . ILE A 1 126 ? -4.801 0.620 11.760 1.00 75.12 126 ILE A N 1
ATOM 990 C CA . ILE A 1 126 ? -5.697 -0.441 11.296 1.00 75.12 126 ILE A CA 1
ATOM 991 C C . ILE A 1 126 ? -5.184 -1.116 10.019 1.00 75.12 126 ILE A C 1
ATOM 993 O O . ILE A 1 126 ? -5.505 -2.277 9.755 1.00 75.12 126 ILE A O 1
ATOM 997 N N . ASN A 1 127 ? -4.355 -0.404 9.253 1.00 72.06 127 ASN A N 1
ATOM 998 C CA . ASN A 1 127 ? -3.770 -0.860 7.999 1.00 72.06 127 ASN A CA 1
ATOM 999 C C . ASN A 1 127 ? -2.378 -1.482 8.201 1.00 72.06 127 ASN A C 1
ATOM 1001 O O . ASN A 1 127 ? -1.808 -2.030 7.254 1.00 72.06 127 ASN A O 1
ATOM 1005 N N . GLU A 1 128 ? -1.836 -1.456 9.423 1.00 76.31 128 GLU A N 1
ATOM 1006 C CA . GLU A 1 128 ? -0.536 -2.045 9.736 1.00 76.31 128 GLU A CA 1
ATOM 1007 C C . GLU A 1 128 ? -0.545 -3.553 9.444 1.00 76.31 128 GLU A C 1
ATOM 1009 O O . GLU A 1 128 ? -1.478 -4.281 9.808 1.00 76.31 128 GLU A O 1
ATOM 1014 N N . GLY A 1 129 ? 0.525 -4.023 8.798 1.00 74.00 129 GLY A N 1
ATOM 1015 C CA . GLY A 1 129 ? 0.738 -5.433 8.469 1.00 74.00 129 GLY A CA 1
ATOM 1016 C C . GLY A 1 129 ? 0.160 -5.877 7.123 1.00 74.00 129 GLY A C 1
ATOM 1017 O O . GLY A 1 129 ? 0.346 -7.034 6.749 1.00 74.00 129 GLY A O 1
ATOM 1018 N N . ARG A 1 130 ? -0.505 -4.989 6.369 1.00 83.88 130 ARG A N 1
ATOM 1019 C CA . ARG A 1 130 ? -0.929 -5.287 4.991 1.00 83.88 130 ARG A CA 1
ATOM 1020 C C . ARG A 1 130 ? 0.281 -5.409 4.064 1.00 83.88 130 ARG A C 1
ATOM 1022 O O . ARG A 1 130 ? 1.223 -4.618 4.149 1.00 83.88 130 ARG A O 1
ATOM 1029 N N . SER A 1 131 ? 0.242 -6.382 3.156 1.00 89.81 131 SER A N 1
ATOM 1030 C CA . SER A 1 131 ? 1.238 -6.527 2.093 1.00 89.81 131 SER A CA 1
ATOM 1031 C C . SER A 1 131 ? 0.593 -6.474 0.722 1.00 89.81 131 SER A C 1
ATOM 1033 O O . SER A 1 131 ? -0.492 -6.993 0.520 1.00 89.81 131 SER A O 1
ATOM 1035 N N . TYR A 1 132 ? 1.282 -5.863 -0.235 1.00 92.44 132 TYR A N 1
ATOM 1036 C CA . TYR A 1 132 ? 0.765 -5.633 -1.576 1.00 92.44 132 TYR A CA 1
ATOM 1037 C C . TYR A 1 132 ? 1.721 -6.195 -2.614 1.00 92.44 132 TYR A C 1
ATOM 1039 O O . TYR A 1 132 ? 2.942 -6.062 -2.496 1.00 92.44 132 TYR A O 1
ATOM 1047 N N . ARG A 1 133 ? 1.167 -6.751 -3.687 1.00 96.19 133 ARG A N 1
ATOM 1048 C CA . ARG A 1 133 ? 1.859 -6.793 -4.970 1.00 96.19 133 ARG A CA 1
ATOM 1049 C C . ARG A 1 133 ? 1.552 -5.500 -5.722 1.00 96.19 133 ARG A C 1
ATOM 1051 O O . ARG A 1 133 ? 0.417 -5.026 -5.736 1.00 96.19 133 ARG A O 1
ATOM 1058 N N . ILE A 1 134 ? 2.570 -4.927 -6.351 1.00 98.12 134 ILE A N 1
ATOM 1059 C CA . ILE A 1 134 ? 2.458 -3.654 -7.069 1.00 98.12 134 ILE A CA 1
ATOM 1060 C C . ILE A 1 134 ? 2.534 -3.964 -8.561 1.00 98.12 134 ILE A C 1
ATOM 1062 O O . ILE A 1 134 ? 3.610 -4.270 -9.070 1.00 98.12 134 ILE A O 1
ATOM 1066 N N . VAL A 1 135 ? 1.389 -3.965 -9.241 1.00 98.38 135 VAL A N 1
ATOM 1067 C CA . VAL A 1 135 ? 1.217 -4.473 -10.608 1.00 98.38 135 VAL A CA 1
ATOM 1068 C C . VAL A 1 135 ? 1.285 -3.338 -11.622 1.00 98.38 135 VAL A C 1
ATOM 1070 O O . VAL A 1 135 ? 0.491 -2.402 -11.571 1.00 98.38 135 VAL A O 1
ATOM 1073 N N . ASN A 1 136 ? 2.188 -3.439 -12.589 1.00 98.56 136 ASN A N 1
ATOM 1074 C CA . ASN A 1 136 ? 2.250 -2.539 -13.730 1.00 98.56 136 ASN A CA 1
ATOM 1075 C C . ASN A 1 136 ? 1.007 -2.712 -14.611 1.00 98.56 136 ASN A C 1
ATOM 1077 O O . ASN A 1 136 ? 0.722 -3.825 -15.063 1.00 98.56 136 ASN A O 1
ATOM 1081 N N . VAL A 1 137 ? 0.299 -1.620 -14.904 1.00 97.38 137 VAL A N 1
ATOM 1082 C CA . VAL A 1 137 ? -0.955 -1.665 -15.668 1.00 97.38 137 VAL A CA 1
ATOM 1083 C C . VAL A 1 137 ? -0.744 -2.165 -17.093 1.00 97.38 137 VAL A C 1
ATOM 1085 O O . VAL A 1 137 ? -1.551 -2.961 -17.568 1.00 97.38 137 VAL A O 1
ATOM 1088 N N . LYS A 1 138 ? 0.340 -1.754 -17.763 1.00 97.69 138 LYS A N 1
ATOM 1089 C CA . LYS A 1 138 ? 0.599 -2.143 -19.157 1.00 97.69 138 LYS A CA 1
ATOM 1090 C C . LYS A 1 138 ? 0.954 -3.621 -19.306 1.00 97.69 138 LYS A C 1
ATOM 1092 O O . LYS A 1 138 ? 0.469 -4.278 -20.223 1.00 97.69 138 LYS A O 1
ATOM 1097 N N . ALA A 1 139 ? 1.858 -4.116 -18.463 1.00 98.06 139 ALA A N 1
ATOM 1098 C CA . ALA A 1 139 ? 2.498 -5.417 -18.668 1.00 98.06 139 ALA A CA 1
ATOM 1099 C C . ALA A 1 139 ? 2.013 -6.526 -17.721 1.00 98.06 139 ALA A C 1
ATOM 1101 O O . ALA A 1 139 ? 2.387 -7.685 -17.909 1.00 98.06 139 ALA A O 1
ATOM 1102 N N . GLY A 1 140 ? 1.250 -6.192 -16.674 1.00 98.19 140 GLY A N 1
ATOM 1103 C CA . GLY A 1 140 ? 0.829 -7.151 -15.645 1.00 98.19 140 GLY A CA 1
ATOM 1104 C C . GLY A 1 140 ? 1.988 -7.722 -14.814 1.00 98.19 140 GLY A C 1
ATOM 1105 O O . GLY A 1 140 ? 1.850 -8.777 -14.196 1.00 98.19 140 GLY A O 1
ATOM 1106 N N . LYS A 1 141 ? 3.155 -7.066 -14.833 1.00 98.62 141 LYS A N 1
ATOM 1107 C CA . LYS A 1 141 ? 4.334 -7.439 -14.038 1.00 98.62 141 LYS A CA 1
ATOM 1108 C C . LYS A 1 141 ? 4.284 -6.790 -12.672 1.00 98.62 141 LYS A C 1
ATOM 1110 O O . LYS A 1 141 ? 3.786 -5.679 -12.550 1.00 98.62 141 LYS A O 1
ATOM 1115 N N . VAL A 1 142 ? 4.827 -7.463 -11.668 1.00 98.81 142 VAL A N 1
ATOM 1116 C CA . VAL A 1 142 ? 4.939 -6.922 -10.315 1.00 98.81 142 VAL A CA 1
ATOM 1117 C C . VAL A 1 142 ? 6.308 -6.295 -10.090 1.00 98.81 142 VAL A C 1
ATOM 1119 O O . VAL A 1 142 ? 7.281 -6.736 -10.706 1.00 98.81 142 VAL A O 1
ATOM 1122 N N . ILE A 1 143 ? 6.385 -5.308 -9.197 1.00 98.75 143 ILE A N 1
ATOM 1123 C CA . ILE A 1 143 ? 7.660 -4.869 -8.618 1.00 98.75 143 ILE A CA 1
ATOM 1124 C C . ILE A 1 143 ? 8.232 -6.032 -7.797 1.00 98.75 143 ILE A C 1
ATOM 1126 O O . ILE A 1 143 ? 7.661 -6.438 -6.784 1.00 98.75 143 ILE A O 1
ATOM 1130 N N . ASP A 1 144 ? 9.352 -6.572 -8.257 1.00 98.62 144 ASP A N 1
ATOM 1131 C CA . ASP A 1 144 ? 10.045 -7.729 -7.698 1.00 98.62 144 ASP A CA 1
ATOM 1132 C C . ASP A 1 144 ? 11.423 -7.297 -7.196 1.00 98.62 144 ASP A C 1
ATOM 1134 O O . ASP A 1 144 ? 12.196 -6.686 -7.941 1.00 98.62 144 ASP A O 1
ATOM 1138 N N . LEU A 1 145 ? 11.719 -7.609 -5.932 1.00 98.56 145 LEU A N 1
ATOM 1139 C CA . LEU A 1 145 ? 13.091 -7.636 -5.443 1.00 98.56 145 LEU A CA 1
ATOM 1140 C C . LEU A 1 145 ? 13.711 -8.967 -5.853 1.00 98.56 145 LEU A C 1
ATOM 1142 O O . LEU A 1 145 ? 13.223 -10.017 -5.440 1.00 98.56 145 LEU A O 1
ATOM 1146 N N . SER A 1 146 ? 14.803 -8.925 -6.613 1.00 95.62 146 SER A N 1
ATOM 1147 C CA . SER A 1 146 ? 15.488 -10.131 -7.075 1.00 95.62 146 SER A CA 1
ATOM 1148 C C . SER A 1 146 ? 15.810 -11.061 -5.904 1.00 95.62 146 SER A C 1
ATOM 1150 O O . SER A 1 146 ? 16.657 -10.748 -5.070 1.00 95.62 146 SER A O 1
ATOM 1152 N N . GLY A 1 147 ? 15.163 -12.228 -5.847 1.00 87.06 147 GLY A N 1
ATOM 1153 C CA . GLY A 1 147 ? 15.405 -13.216 -4.789 1.00 87.06 147 GLY A CA 1
ATOM 1154 C C . GLY A 1 147 ? 16.797 -13.860 -4.855 1.00 87.06 147 GLY A C 1
ATOM 1155 O O . GLY A 1 147 ? 17.254 -14.431 -3.869 1.00 87.06 147 GLY A O 1
ATOM 1156 N N . THR A 1 148 ? 17.481 -13.768 -6.001 1.00 86.50 148 THR A N 1
ATOM 1157 C CA . THR A 1 148 ? 18.842 -14.292 -6.191 1.00 86.50 148 THR A CA 1
ATOM 1158 C C . THR A 1 148 ? 19.919 -13.277 -5.832 1.00 86.50 148 THR A C 1
ATOM 1160 O O . THR A 1 148 ? 20.911 -13.644 -5.214 1.00 86.50 148 THR A O 1
ATOM 1163 N N . GLU A 1 149 ? 19.745 -12.013 -6.227 1.00 88.56 149 GLU A N 1
ATOM 1164 C CA . GLU A 1 149 ? 20.755 -10.962 -6.018 1.00 88.56 149 GLU A CA 1
ATOM 1165 C C . GLU A 1 149 ? 20.482 -10.118 -4.769 1.00 88.56 149 GLU A C 1
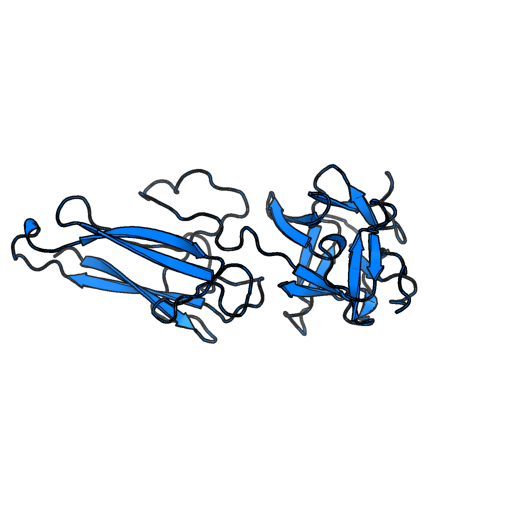ATOM 1167 O O . GLU A 1 149 ? 21.388 -9.467 -4.261 1.00 88.56 149 GLU A O 1
ATOM 1172 N N . GLY A 1 150 ? 19.238 -10.087 -4.286 1.00 88.44 150 GLY A N 1
ATOM 1173 C CA . GLY A 1 150 ? 18.824 -9.323 -3.106 1.00 88.44 150 GLY A CA 1
ATOM 1174 C C . GLY A 1 150 ? 18.916 -7.803 -3.259 1.00 88.44 150 GLY A C 1
ATOM 1175 O O . GLY A 1 150 ? 18.788 -7.098 -2.265 1.00 88.44 150 GLY A O 1
ATOM 1176 N N . HIS A 1 151 ? 19.145 -7.293 -4.474 1.00 95.06 151 HIS A N 1
ATOM 1177 C CA . HIS A 1 151 ? 19.409 -5.871 -4.710 1.00 95.06 151 HIS A CA 1
ATOM 1178 C C . HIS A 1 151 ? 18.614 -5.281 -5.881 1.00 95.06 151 HIS A C 1
ATOM 1180 O O . HIS A 1 151 ? 18.025 -4.211 -5.753 1.00 95.06 151 HIS A O 1
ATOM 1186 N N . SER A 1 152 ? 18.574 -5.963 -7.025 1.00 97.19 152 SER A N 1
ATOM 1187 C CA . SER A 1 152 ? 17.906 -5.455 -8.228 1.00 97.19 152 SER A CA 1
ATOM 1188 C C . SER A 1 152 ? 16.384 -5.395 -8.057 1.00 97.19 152 SER A C 1
ATOM 1190 O O . SER A 1 152 ? 15.774 -6.389 -7.657 1.00 97.19 152 SER A O 1
ATOM 1192 N N . ILE A 1 153 ? 15.769 -4.264 -8.423 1.00 98.69 153 ILE A N 1
ATOM 1193 C CA . ILE A 1 153 ? 14.310 -4.114 -8.512 1.00 98.69 153 ILE A CA 1
ATOM 1194 C C . ILE A 1 153 ? 13.886 -4.185 -9.979 1.00 98.69 153 ILE A C 1
ATOM 1196 O O . ILE A 1 153 ? 14.298 -3.370 -10.809 1.00 98.69 153 ILE A O 1
ATOM 1200 N N . THR A 1 154 ? 13.055 -5.169 -10.314 1.00 98.56 154 THR A N 1
ATOM 1201 C CA . THR A 1 154 ? 12.647 -5.428 -11.702 1.00 98.56 154 THR A CA 1
ATOM 1202 C C . THR A 1 154 ? 11.160 -5.734 -11.817 1.00 98.56 154 THR A C 1
ATOM 1204 O O . THR A 1 154 ? 10.490 -6.047 -10.837 1.00 98.56 154 THR A O 1
ATOM 1207 N N . GLY A 1 155 ? 10.626 -5.630 -13.031 1.00 98.56 155 GLY A N 1
ATOM 1208 C CA . GLY A 1 155 ? 9.330 -6.182 -13.380 1.00 98.56 155 GLY A CA 1
ATOM 1209 C C . GLY A 1 155 ? 9.434 -7.694 -13.536 1.00 98.56 155 GLY A C 1
ATOM 1210 O O . GLY A 1 155 ? 10.170 -8.192 -14.393 1.00 98.56 155 GLY A O 1
ATOM 1211 N N . TRP A 1 156 ? 8.660 -8.438 -12.752 1.00 98.50 156 TRP A N 1
ATOM 1212 C CA . TRP A 1 156 ? 8.619 -9.897 -12.845 1.00 98.50 156 TRP A CA 1
ATOM 1213 C C . TRP A 1 156 ? 7.193 -10.432 -12.908 1.00 98.50 156 TRP A C 1
ATOM 1215 O O . TRP A 1 156 ? 6.227 -9.769 -12.539 1.00 98.50 156 TRP A O 1
ATOM 1225 N N . GLN A 1 157 ? 7.030 -11.646 -13.429 1.00 98.31 157 GLN A N 1
ATOM 1226 C CA . GLN A 1 157 ? 5.745 -12.336 -13.340 1.00 98.31 157 GLN A CA 1
ATOM 1227 C C . GLN A 1 157 ? 5.432 -12.662 -11.875 1.00 98.31 157 GLN A C 1
ATOM 1229 O O . GLN A 1 157 ? 6.316 -13.096 -11.136 1.00 98.31 157 GLN A O 1
ATOM 1234 N N . TRP A 1 158 ? 4.176 -12.517 -11.462 1.00 98.31 158 TRP A N 1
ATOM 1235 C CA . TRP A 1 158 ? 3.772 -12.914 -10.117 1.00 98.31 158 TRP A CA 1
ATOM 1236 C C . TRP A 1 158 ? 4.022 -14.413 -9.885 1.00 98.31 158 TRP A C 1
ATOM 1238 O O . TRP A 1 158 ? 3.606 -15.266 -10.674 1.00 98.31 158 TRP A O 1
ATOM 1248 N N . LYS A 1 159 ? 4.728 -14.718 -8.800 1.00 97.56 159 LYS A N 1
ATOM 1249 C CA . LYS A 1 159 ? 5.038 -16.060 -8.296 1.00 97.56 159 LYS A CA 1
ATOM 1250 C C . LYS A 1 159 ? 4.565 -16.275 -6.861 1.00 97.56 159 LYS A C 1
ATOM 1252 O O . LYS A 1 159 ? 4.546 -17.418 -6.422 1.00 97.56 159 LYS A O 1
ATOM 1257 N N . GLY A 1 160 ? 4.180 -15.215 -6.147 1.00 96.38 160 GLY A N 1
ATOM 1258 C CA . GLY A 1 160 ? 3.687 -15.315 -4.770 1.00 96.38 160 GLY A CA 1
ATOM 1259 C C . GLY A 1 160 ? 4.770 -15.346 -3.695 1.00 96.38 160 GLY A C 1
ATOM 1260 O O . GLY A 1 160 ? 4.434 -15.465 -2.515 1.00 96.38 160 GLY A O 1
ATOM 1261 N N . GLY A 1 161 ? 6.042 -15.222 -4.084 1.00 96.94 161 GLY A N 1
ATOM 1262 C CA . GLY A 1 161 ? 7.163 -15.132 -3.151 1.00 96.94 161 GLY A CA 1
ATOM 1263 C C . GLY A 1 161 ? 7.145 -13.825 -2.360 1.00 96.94 161 GLY A C 1
ATOM 1264 O O . GLY A 1 161 ? 6.668 -12.801 -2.849 1.00 96.94 161 GLY A O 1
ATOM 1265 N N . ASP A 1 162 ? 7.676 -13.846 -1.138 1.00 97.25 162 ASP A N 1
ATOM 1266 C CA . ASP A 1 162 ? 7.713 -12.662 -0.266 1.00 97.25 162 ASP A CA 1
ATOM 1267 C C . ASP A 1 162 ? 8.610 -11.543 -0.819 1.00 97.25 162 ASP A C 1
ATOM 1269 O O . ASP A 1 162 ? 8.394 -10.370 -0.526 1.00 97.25 162 ASP A O 1
ATOM 1273 N N . ASN A 1 163 ? 9.531 -11.876 -1.727 1.00 98.12 163 ASN A N 1
ATOM 1274 C CA . ASN A 1 163 ? 10.332 -10.915 -2.480 1.00 98.12 163 ASN A CA 1
ATOM 1275 C C . ASN A 1 163 ? 9.490 -10.044 -3.447 1.00 98.12 163 ASN A C 1
ATOM 1277 O O . ASN A 1 163 ? 9.973 -9.024 -3.936 1.00 98.12 163 ASN A O 1
ATOM 1281 N N . GLN A 1 164 ? 8.226 -10.410 -3.692 1.00 98.44 164 GLN A N 1
ATOM 1282 C CA . GLN A 1 164 ? 7.256 -9.676 -4.520 1.00 98.44 164 GLN A CA 1
ATOM 1283 C C . GLN A 1 164 ? 6.166 -8.970 -3.702 1.00 98.44 164 GLN A C 1
ATOM 1285 O O . GLN A 1 164 ? 5.216 -8.427 -4.273 1.00 98.44 164 GLN A O 1
ATOM 1290 N N . LYS A 1 165 ? 6.268 -9.017 -2.371 1.00 97.56 165 LYS A N 1
ATOM 1291 C CA . LYS A 1 165 ? 5.289 -8.451 -1.445 1.00 97.56 165 LYS A CA 1
ATOM 1292 C C . LYS A 1 165 ? 5.902 -7.251 -0.738 1.00 97.56 165 LYS A C 1
ATOM 1294 O O . LYS A 1 165 ? 6.999 -7.336 -0.186 1.00 97.56 165 LYS A O 1
ATOM 1299 N N . TRP A 1 166 ? 5.171 -6.147 -0.741 1.00 97.19 166 TRP A N 1
ATOM 1300 C CA . TRP A 1 166 ? 5.614 -4.865 -0.209 1.00 97.19 166 TRP A CA 1
ATOM 1301 C C . TRP A 1 166 ? 4.656 -4.397 0.876 1.00 97.19 166 TRP A C 1
ATOM 1303 O O . TRP A 1 166 ? 3.453 -4.304 0.646 1.00 97.19 166 TRP A O 1
ATOM 1313 N N . ILE A 1 167 ? 5.190 -4.116 2.056 1.00 92.94 167 ILE A N 1
ATOM 1314 C CA . ILE A 1 167 ? 4.475 -3.474 3.155 1.00 92.94 167 ILE A CA 1
ATOM 1315 C C . ILE A 1 167 ? 4.609 -1.968 2.949 1.00 92.94 167 ILE A C 1
ATOM 1317 O O . ILE A 1 167 ? 5.719 -1.463 2.772 1.00 92.94 167 ILE A O 1
ATOM 1321 N N . LEU A 1 168 ? 3.479 -1.270 2.925 1.00 90.12 168 LEU A N 1
ATOM 1322 C CA . LEU A 1 168 ? 3.430 0.181 2.781 1.00 90.12 168 LEU A CA 1
ATOM 1323 C C . LEU A 1 168 ? 3.237 0.797 4.163 1.00 90.12 168 LEU A C 1
ATOM 1325 O O . LEU A 1 168 ? 2.295 0.443 4.867 1.00 90.12 168 LEU A O 1
ATOM 1329 N N . GLU A 1 169 ? 4.106 1.730 4.528 1.00 84.94 169 GLU A N 1
ATOM 1330 C CA . GLU A 1 169 ? 4.022 2.482 5.782 1.00 84.94 169 GLU A CA 1
ATOM 1331 C C . GLU A 1 169 ? 4.077 3.981 5.462 1.00 84.94 169 GLU A C 1
ATOM 1333 O O . GLU A 1 169 ? 4.719 4.389 4.487 1.00 84.94 169 GLU A O 1
ATOM 1338 N N . GLN A 1 170 ? 3.419 4.810 6.275 1.00 81.25 170 GLN A N 1
ATOM 1339 C CA . GLN A 1 170 ? 3.544 6.263 6.169 1.00 81.25 170 GLN A CA 1
ATOM 1340 C C . GLN A 1 170 ? 4.628 6.804 7.102 1.00 81.25 170 GLN A C 1
ATOM 1342 O O . GLN A 1 170 ? 4.720 6.429 8.272 1.00 81.25 170 GLN A O 1
ATOM 1347 N N . GLN A 1 171 ? 5.415 7.741 6.584 1.00 82.06 171 GLN A N 1
ATOM 1348 C CA . GLN A 1 171 ? 6.404 8.508 7.325 1.00 82.06 171 GLN A CA 1
ATOM 1349 C C . GLN A 1 171 ? 6.368 9.962 6.844 1.00 82.06 171 GLN A C 1
ATOM 1351 O O . GLN A 1 171 ? 6.675 10.239 5.685 1.00 82.06 171 GLN A O 1
ATOM 1356 N N . ASP A 1 172 ? 6.012 10.886 7.740 1.00 82.62 172 ASP A N 1
ATOM 1357 C CA . ASP A 1 172 ? 5.953 12.334 7.485 1.00 82.62 172 ASP A CA 1
ATOM 1358 C C . ASP A 1 172 ? 5.072 12.713 6.276 1.00 82.62 172 ASP A C 1
ATOM 1360 O O . ASP A 1 172 ? 5.444 13.545 5.44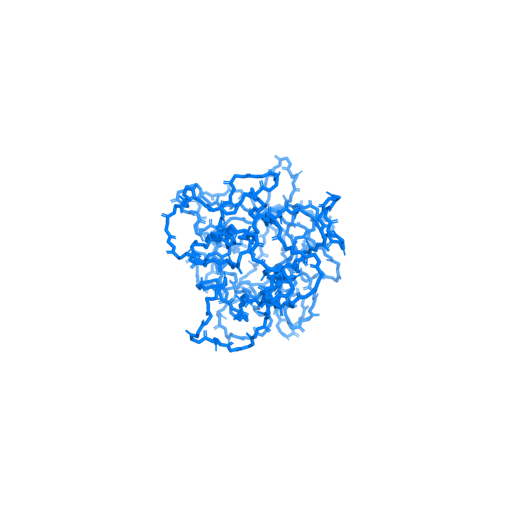6 1.00 82.62 172 ASP A O 1
ATOM 1364 N N . GLY A 1 173 ? 3.904 12.071 6.156 1.00 78.44 173 GLY A N 1
ATOM 1365 C CA . GLY A 1 173 ? 2.958 12.280 5.052 1.00 78.44 173 GLY A CA 1
ATOM 1366 C C . GLY A 1 173 ? 3.371 11.668 3.707 1.00 78.44 173 GLY A C 1
ATOM 1367 O O . GLY A 1 173 ? 2.690 11.898 2.712 1.00 78.44 173 GLY A O 1
ATOM 1368 N N . LEU A 1 174 ? 4.459 10.894 3.664 1.00 87.88 174 LEU A N 1
ATOM 1369 C CA . LEU A 1 174 ? 4.947 10.176 2.483 1.00 87.88 174 LEU A CA 1
ATOM 1370 C C . LEU A 1 174 ? 4.949 8.666 2.722 1.00 87.88 174 LEU A C 1
ATOM 1372 O O . LEU A 1 174 ? 4.840 8.210 3.857 1.00 87.88 174 LEU A O 1
ATOM 1376 N N . TRP A 1 175 ? 5.107 7.885 1.656 1.00 91.31 175 TRP A N 1
ATOM 1377 C CA . TRP A 1 175 ? 5.100 6.426 1.716 1.00 91.31 175 TRP A CA 1
ATOM 1378 C C . TRP A 1 175 ? 6.503 5.838 1.684 1.00 91.31 175 TRP A C 1
ATOM 1380 O O . TRP A 1 175 ? 7.358 6.287 0.923 1.00 91.31 175 TRP A O 1
ATOM 1390 N N . ILE A 1 176 ? 6.716 4.778 2.453 1.00 94.88 176 ILE A N 1
ATOM 1391 C CA . ILE A 1 176 ? 7.873 3.893 2.327 1.00 94.88 176 ILE A CA 1
ATOM 1392 C C . ILE A 1 176 ? 7.379 2.485 1.984 1.00 94.88 176 ILE A C 1
ATOM 1394 O O . ILE A 1 176 ? 6.339 2.042 2.471 1.00 94.88 176 ILE A O 1
ATOM 1398 N N . PHE A 1 177 ? 8.125 1.780 1.133 1.00 96.75 177 PHE A N 1
ATOM 1399 C CA . PHE A 1 177 ? 7.815 0.407 0.734 1.00 96.75 177 PHE A CA 1
ATOM 1400 C C . PHE A 1 177 ? 8.872 -0.526 1.302 1.00 96.75 177 PHE A C 1
ATOM 1402 O O . PHE A 1 177 ? 10.020 -0.489 0.858 1.00 96.75 177 PHE A O 1
ATOM 1409 N N . ARG A 1 178 ? 8.494 -1.375 2.254 1.00 96.88 178 ARG A N 1
ATOM 1410 C CA . ARG A 1 178 ? 9.371 -2.387 2.843 1.00 96.88 178 ARG A CA 1
ATOM 1411 C C . ARG A 1 178 ? 9.112 -3.745 2.199 1.00 96.88 178 ARG A C 1
ATOM 1413 O O . ARG A 1 178 ? 7.980 -4.219 2.176 1.00 96.88 178 ARG A O 1
ATOM 1420 N N . ASN A 1 179 ? 10.148 -4.387 1.678 1.00 97.56 179 ASN A N 1
ATOM 1421 C CA . ASN A 1 179 ? 10.044 -5.729 1.119 1.00 97.56 179 ASN A CA 1
ATOM 1422 C C . ASN A 1 179 ? 9.796 -6.765 2.228 1.00 97.56 179 ASN A C 1
ATOM 1424 O O . ASN A 1 179 ? 10.465 -6.726 3.261 1.00 97.56 179 ASN A O 1
ATOM 1428 N N . LYS A 1 180 ? 8.872 -7.708 2.014 1.00 95.88 180 LYS A N 1
ATOM 1429 C CA . LYS A 1 180 ? 8.490 -8.697 3.033 1.00 95.88 180 LYS A CA 1
ATOM 1430 C C . LYS A 1 180 ? 9.546 -9.784 3.277 1.00 95.88 180 LYS A C 1
ATOM 1432 O O . LYS A 1 180 ? 9.644 -10.254 4.402 1.00 95.88 180 LYS A O 1
ATOM 1437 N N . ASP A 1 181 ? 10.333 -10.170 2.267 1.00 95.81 181 ASP A N 1
ATOM 1438 C CA . ASP A 1 181 ? 11.398 -11.183 2.419 1.00 95.81 181 ASP A CA 1
ATOM 1439 C C . ASP A 1 181 ? 12.607 -10.608 3.170 1.00 95.81 181 ASP A C 1
ATOM 1441 O O . ASP A 1 181 ? 13.062 -11.173 4.162 1.00 95.81 181 ASP A O 1
ATOM 1445 N N . LYS A 1 182 ? 13.128 -9.461 2.715 1.00 95.12 182 LYS A N 1
ATOM 1446 C CA . LYS A 1 182 ? 14.404 -8.927 3.226 1.00 95.12 182 LYS A CA 1
ATOM 1447 C C . LYS A 1 182 ? 14.281 -7.797 4.238 1.00 95.12 182 LYS A C 1
ATOM 1449 O O . LYS A 1 182 ? 15.264 -7.485 4.901 1.00 95.12 182 LYS A O 1
ATOM 1454 N N . GLY A 1 183 ? 13.129 -7.137 4.333 1.00 95.44 183 GLY A N 1
ATOM 1455 C CA . GLY A 1 183 ? 12.982 -5.911 5.122 1.00 95.44 183 GLY A CA 1
ATOM 1456 C C . GLY A 1 183 ? 13.661 -4.676 4.511 1.00 95.44 183 GLY A C 1
ATOM 1457 O O . GLY A 1 183 ? 13.522 -3.588 5.060 1.00 95.44 183 GLY A O 1
ATOM 1458 N N . SER A 1 184 ? 14.358 -4.815 3.377 1.00 97.62 184 SER A N 1
ATOM 1459 C CA . SER A 1 184 ? 14.932 -3.701 2.617 1.00 97.62 184 SER A CA 1
ATOM 1460 C C . SER A 1 184 ? 13.845 -2.856 1.952 1.00 97.62 184 SER A C 1
ATOM 1462 O O . SER A 1 184 ? 12.752 -3.345 1.656 1.00 97.62 184 SER A O 1
ATOM 1464 N N . PHE A 1 185 ? 14.153 -1.602 1.648 1.00 98.50 185 PHE A N 1
ATOM 1465 C CA . PHE A 1 185 ? 13.207 -0.645 1.089 1.00 98.50 185 PHE A CA 1
ATOM 1466 C C . PHE A 1 185 ? 13.311 -0.525 -0.432 1.00 98.50 185 PHE A C 1
ATOM 1468 O O . PHE A 1 185 ? 14.382 -0.728 -1.009 1.00 98.50 185 PHE A O 1
ATOM 1475 N N . LEU A 1 186 ? 12.201 -0.162 -1.083 1.00 98.56 186 LEU A N 1
ATOM 1476 C CA . LEU A 1 186 ? 12.201 0.266 -2.483 1.00 98.56 186 LEU A CA 1
ATOM 1477 C C . LEU A 1 186 ? 12.988 1.575 -2.595 1.00 98.56 186 LEU A C 1
ATOM 1479 O O . LEU A 1 186 ? 12.483 2.638 -2.234 1.00 98.56 186 LEU A O 1
ATOM 1483 N N . GLY A 1 187 ? 14.228 1.486 -3.060 1.00 97.94 187 GLY A N 1
ATOM 1484 C CA . GLY A 1 187 ? 15.150 2.607 -3.152 1.00 97.94 187 GLY A CA 1
ATOM 1485 C C . GLY A 1 187 ? 15.480 3.010 -4.581 1.00 97.94 187 GLY A C 1
ATOM 1486 O O . GLY A 1 187 ? 15.028 2.414 -5.560 1.00 97.94 187 GLY A O 1
ATOM 1487 N N . ILE A 1 188 ? 16.302 4.049 -4.683 1.00 97.06 188 ILE A N 1
ATOM 1488 C CA . ILE A 1 188 ? 16.803 4.606 -5.938 1.00 97.06 188 ILE A CA 1
ATOM 1489 C C . ILE A 1 188 ? 18.291 4.266 -6.023 1.00 97.06 188 ILE A C 1
ATOM 1491 O O . ILE A 1 188 ? 19.029 4.469 -5.060 1.00 97.06 188 ILE A O 1
ATOM 1495 N N . ALA A 1 189 ? 18.731 3.715 -7.152 1.00 95.75 189 ALA A N 1
ATOM 1496 C CA . ALA A 1 189 ? 20.119 3.317 -7.328 1.00 95.75 189 ALA A CA 1
ATOM 1497 C C . ALA A 1 189 ? 21.035 4.534 -7.527 1.00 95.75 189 ALA A C 1
ATOM 1499 O O . ALA A 1 189 ? 20.756 5.411 -8.344 1.00 95.75 189 ALA A O 1
ATOM 1500 N N . GLY A 1 190 ? 22.187 4.525 -6.855 1.00 89.25 190 GLY A N 1
ATOM 1501 C CA . GLY A 1 190 ? 23.214 5.556 -7.004 1.00 89.25 190 GLY A CA 1
ATOM 1502 C C . GLY A 1 190 ? 22.911 6.856 -6.254 1.00 89.25 190 GLY A C 1
ATOM 1503 O O . GLY A 1 190 ? 21.969 6.954 -5.478 1.00 89.25 190 GLY A O 1
ATOM 1504 N N . ILE A 1 191 ? 23.777 7.852 -6.456 1.00 82.06 191 ILE A N 1
ATOM 1505 C CA . ILE A 1 191 ? 23.721 9.153 -5.759 1.00 82.06 191 ILE A CA 1
ATOM 1506 C C . ILE A 1 191 ? 23.017 10.213 -6.622 1.00 82.06 191 ILE A C 1
ATOM 1508 O O . ILE A 1 191 ? 22.457 11.174 -6.100 1.00 82.06 191 ILE A O 1
ATOM 1512 N N . GLN A 1 192 ? 23.033 10.037 -7.946 1.00 86.62 192 GLN A N 1
ATOM 1513 C CA . GLN A 1 192 ? 22.402 10.940 -8.902 1.00 86.62 192 GLN A CA 1
ATOM 1514 C C . GLN A 1 192 ? 21.059 10.368 -9.361 1.00 86.62 192 GLN A C 1
ATOM 1516 O O . GLN A 1 192 ? 20.975 9.235 -9.842 1.00 86.62 192 GLN A O 1
ATOM 1521 N N . VAL A 1 193 ? 20.014 11.177 -9.215 1.00 89.88 193 VAL A N 1
ATOM 1522 C CA . VAL A 1 193 ? 18.642 10.840 -9.591 1.00 89.88 193 VAL A CA 1
ATOM 1523 C C . VAL A 1 193 ? 18.308 11.584 -10.882 1.00 89.88 193 VAL A C 1
ATOM 1525 O O . VAL A 1 193 ? 18.252 12.809 -10.880 1.00 89.88 193 VAL A O 1
ATOM 1528 N N . ASP A 1 194 ? 18.106 10.846 -11.970 1.00 91.50 194 ASP A N 1
ATOM 1529 C CA . ASP A 1 194 ? 17.837 11.372 -13.309 1.00 91.50 194 ASP A CA 1
ATOM 1530 C C . ASP A 1 194 ? 16.903 10.432 -14.090 1.00 91.50 194 ASP A C 1
ATOM 1532 O O . ASP A 1 194 ? 16.514 9.355 -13.621 1.00 91.50 194 ASP A O 1
ATOM 1536 N N . PHE A 1 195 ? 16.540 10.828 -15.311 1.00 93.94 195 PHE A N 1
ATOM 1537 C CA . PHE A 1 195 ? 15.833 9.943 -16.233 1.00 93.94 195 PHE A CA 1
ATOM 1538 C C . PHE A 1 195 ? 16.647 8.671 -16.509 1.00 93.94 195 PHE A C 1
ATOM 1540 O O . PHE A 1 195 ? 17.804 8.718 -16.923 1.00 93.94 195 PHE A O 1
ATOM 1547 N N . GLY A 1 196 ? 16.019 7.519 -16.297 1.00 94.81 196 GLY A N 1
ATOM 1548 C CA . GLY A 1 196 ? 16.607 6.197 -16.483 1.00 94.81 196 GLY A CA 1
ATOM 1549 C C . GLY A 1 196 ? 17.317 5.658 -15.243 1.00 94.81 196 GLY A C 1
ATOM 1550 O O . GLY A 1 196 ? 17.780 4.515 -15.274 1.00 94.81 196 GLY A O 1
ATOM 1551 N N . THR A 1 197 ? 17.391 6.419 -14.143 1.00 97.00 197 THR A N 1
ATOM 1552 C CA . THR A 1 197 ? 17.928 5.900 -12.881 1.00 97.00 197 THR A CA 1
ATOM 1553 C C . THR A 1 197 ? 17.096 4.700 -12.433 1.00 97.00 197 THR A C 1
ATOM 1555 O O . THR A 1 197 ? 15.881 4.794 -12.264 1.00 97.00 197 THR A O 1
ATOM 1558 N N . ARG A 1 198 ? 17.748 3.548 -12.253 1.00 97.75 198 ARG A N 1
ATOM 1559 C CA . ARG A 1 198 ? 17.086 2.309 -11.828 1.00 97.75 198 ARG A CA 1
ATOM 1560 C C . ARG A 1 198 ? 16.683 2.371 -10.363 1.00 97.75 198 ARG A C 1
ATOM 1562 O O . ARG A 1 198 ? 17.327 3.045 -9.561 1.00 97.75 198 ARG A O 1
ATOM 1569 N N . LEU A 1 199 ? 15.660 1.606 -10.008 1.00 98.44 199 LEU A N 1
ATOM 1570 C CA . LEU A 1 199 ? 15.377 1.304 -8.613 1.00 98.44 199 LEU A CA 1
ATOM 1571 C C . LEU A 1 199 ? 16.226 0.124 -8.139 1.00 98.44 199 LEU A C 1
ATOM 1573 O O . LEU A 1 199 ? 16.563 -0.781 -8.907 1.00 98.44 199 LEU A O 1
ATOM 1577 N N . ALA A 1 200 ? 16.570 0.148 -6.860 1.00 98.06 200 ALA A N 1
ATOM 1578 C CA . ALA A 1 200 ? 17.360 -0.876 -6.192 1.00 98.06 200 ALA A CA 1
ATOM 1579 C C . ALA A 1 200 ? 16.935 -0.984 -4.724 1.00 98.06 200 ALA A C 1
ATOM 1581 O O . ALA A 1 200 ? 16.339 -0.058 -4.175 1.00 98.06 200 ALA A O 1
ATOM 1582 N N . ALA A 1 201 ? 17.234 -2.107 -4.080 1.00 98.06 201 ALA A N 1
ATOM 1583 C CA . ALA A 1 201 ? 17.035 -2.255 -2.648 1.00 98.06 201 ALA A CA 1
ATOM 1584 C C . ALA A 1 201 ? 17.893 -1.242 -1.878 1.00 98.06 201 ALA A C 1
ATOM 1586 O O . ALA A 1 201 ? 19.067 -1.039 -2.199 1.00 98.06 201 ALA A O 1
ATOM 1587 N N . SER A 1 202 ? 17.303 -0.642 -0.848 1.00 97.62 202 SER A N 1
ATOM 1588 C CA . SER A 1 202 ? 17.978 0.250 0.094 1.00 97.62 202 SER A CA 1
ATOM 1589 C C . SER A 1 202 ? 17.858 -0.299 1.510 1.00 97.62 202 SER A C 1
ATOM 1591 O O . SER A 1 202 ? 16.783 -0.734 1.918 1.00 97.62 202 SER A O 1
ATOM 1593 N N . ASP A 1 203 ? 18.938 -0.224 2.284 1.00 96.44 203 ASP A N 1
ATOM 1594 C CA . ASP A 1 203 ? 18.919 -0.563 3.714 1.00 96.44 203 ASP A CA 1
ATOM 1595 C C . ASP A 1 203 ? 18.243 0.530 4.560 1.00 96.44 203 ASP A C 1
ATOM 1597 O O . ASP A 1 203 ? 17.845 0.293 5.699 1.00 96.44 203 ASP A O 1
ATOM 1601 N N . PHE A 1 204 ? 18.076 1.729 3.993 1.00 96.19 204 PHE A N 1
ATOM 1602 C CA . PHE A 1 204 ? 17.421 2.866 4.636 1.00 96.19 204 PHE A CA 1
ATOM 1603 C C . PHE A 1 204 ? 16.084 3.195 3.954 1.00 96.19 204 PHE A C 1
ATOM 1605 O O . PHE A 1 204 ? 15.982 3.042 2.730 1.00 96.19 204 PHE A O 1
ATOM 1612 N N . PRO A 1 205 ? 15.073 3.680 4.702 1.00 96.50 205 PRO A N 1
ATOM 1613 C CA . PRO A 1 205 ? 13.798 4.089 4.126 1.00 96.50 205 PRO A CA 1
ATOM 1614 C C . PRO A 1 205 ? 13.973 5.154 3.043 1.00 96.50 205 PRO A C 1
ATOM 1616 O O . PRO A 1 205 ? 14.671 6.149 3.238 1.00 96.50 205 PRO A O 1
ATOM 1619 N N . VAL A 1 206 ? 13.299 4.955 1.913 1.00 96.31 206 VAL A N 1
ATOM 1620 C CA . VAL A 1 206 ? 13.195 5.944 0.836 1.00 96.31 206 VAL A CA 1
ATOM 1621 C C . VAL A 1 206 ? 11.730 6.332 0.709 1.00 96.31 206 VAL A C 1
ATOM 1623 O O . VAL A 1 206 ? 10.867 5.459 0.616 1.00 96.31 206 VAL A O 1
ATOM 1626 N N . GLN A 1 207 ? 11.467 7.637 0.760 1.00 95.31 207 GLN A N 1
ATOM 1627 C CA . GLN A 1 207 ? 10.120 8.199 0.735 1.00 95.31 207 GLN A CA 1
ATOM 1628 C C . GLN A 1 207 ? 9.622 8.410 -0.697 1.00 95.31 207 GLN A C 1
ATOM 1630 O O . GLN A 1 207 ? 10.375 8.846 -1.569 1.00 95.31 207 GLN A O 1
ATOM 1635 N N . TRP A 1 208 ? 8.330 8.172 -0.895 1.00 96.31 208 TRP A N 1
ATOM 1636 C CA . TRP A 1 208 ? 7.641 8.243 -2.176 1.00 96.31 208 TRP A CA 1
ATOM 1637 C C . TRP A 1 208 ? 6.300 8.965 -2.045 1.00 96.31 208 TRP A C 1
ATOM 1639 O O . TRP A 1 208 ? 5.582 8.793 -1.058 1.00 96.31 208 TRP A O 1
ATOM 1649 N N . ASP A 1 209 ? 5.941 9.726 -3.075 1.00 93.75 209 ASP A N 1
ATOM 1650 C CA . ASP A 1 209 ? 4.581 10.227 -3.277 1.00 93.75 209 ASP A CA 1
ATOM 1651 C C . ASP A 1 209 ? 3.771 9.183 -4.062 1.00 93.75 209 ASP A C 1
ATOM 1653 O O . ASP A 1 209 ? 4.234 8.686 -5.089 1.00 93.75 209 ASP A O 1
ATOM 1657 N N . ILE A 1 210 ? 2.557 8.854 -3.611 1.00 92.25 210 ILE A N 1
ATOM 1658 C CA . ILE A 1 210 ? 1.614 7.997 -4.350 1.00 92.25 210 ILE A CA 1
ATOM 1659 C C . ILE A 1 210 ? 0.410 8.850 -4.733 1.00 92.25 210 ILE A C 1
ATOM 1661 O O . ILE A 1 210 ? -0.272 9.387 -3.863 1.00 92.25 210 ILE A O 1
ATOM 1665 N N . VAL A 1 211 ? 0.141 8.967 -6.032 1.00 88.75 211 VAL A N 1
ATOM 1666 C CA . VAL A 1 211 ? -0.909 9.845 -6.567 1.00 88.75 211 VAL A CA 1
ATOM 1667 C C . VAL A 1 211 ? -1.856 9.026 -7.448 1.00 88.75 211 VAL A C 1
ATOM 1669 O O . VAL A 1 211 ? -1.365 8.342 -8.349 1.00 88.75 211 VAL A O 1
ATOM 1672 N N . PRO A 1 212 ? -3.183 9.051 -7.216 1.00 85.75 212 PRO A N 1
ATOM 1673 C CA . PRO A 1 212 ? -4.141 8.379 -8.092 1.00 85.75 212 PRO A CA 1
ATOM 1674 C C . PRO A 1 212 ? -4.221 9.069 -9.462 1.00 85.75 212 PRO A C 1
ATOM 1676 O O . PRO A 1 212 ? -4.083 10.289 -9.559 1.00 85.75 212 PRO A O 1
ATOM 1679 N N . GLU A 1 213 ? -4.481 8.307 -10.522 1.00 84.38 213 GLU A N 1
ATOM 1680 C CA . GLU A 1 213 ? -4.811 8.885 -11.826 1.00 84.38 213 GLU A CA 1
ATOM 1681 C C . GLU A 1 213 ? -6.227 9.486 -11.790 1.00 84.38 213 GLU A C 1
ATOM 1683 O O . GLU A 1 213 ? -7.166 8.886 -11.270 1.00 84.38 213 GLU A O 1
ATOM 1688 N N . GLU A 1 214 ? -6.402 10.668 -12.388 1.00 83.94 214 GLU A N 1
ATOM 1689 C CA . GLU A 1 214 ? -7.667 11.425 -12.340 1.00 83.94 214 GLU A CA 1
ATOM 1690 C C . GLU A 1 214 ? -8.857 10.663 -12.949 1.00 83.94 214 GLU A C 1
ATOM 1692 O O . GLU A 1 214 ? -9.979 10.765 -12.458 1.00 83.94 214 GLU A O 1
ATOM 1697 N N . ASN A 1 215 ? -8.611 9.886 -14.009 1.00 83.62 215 ASN A N 1
ATOM 1698 C CA . ASN A 1 215 ? -9.654 9.153 -14.733 1.00 83.62 215 ASN A CA 1
ATOM 1699 C C . ASN A 1 215 ? -9.977 7.781 -14.122 1.00 83.62 215 ASN A C 1
ATOM 1701 O O . ASN A 1 215 ? -11.020 7.209 -14.430 1.00 83.62 215 ASN A O 1
ATOM 1705 N N . ASP A 1 216 ? -9.077 7.232 -13.304 1.00 81.19 216 ASP A N 1
ATOM 1706 C CA . ASP A 1 216 ? -9.245 5.938 -12.646 1.00 81.19 216 ASP A CA 1
ATOM 1707 C C . ASP A 1 216 ? -8.462 5.939 -11.331 1.00 81.19 216 ASP A C 1
ATOM 1709 O O . ASP A 1 216 ? -7.271 5.630 -11.282 1.00 81.19 216 ASP A O 1
ATOM 1713 N N . ILE A 1 217 ? -9.165 6.256 -10.244 1.00 77.06 217 ILE A N 1
ATOM 1714 C CA . ILE A 1 217 ? -8.593 6.349 -8.896 1.00 77.06 217 ILE A CA 1
ATOM 1715 C C . ILE A 1 217 ? -8.137 4.996 -8.320 1.00 77.06 217 ILE A C 1
ATOM 1717 O O . ILE A 1 217 ? -7.587 4.957 -7.222 1.00 77.06 217 ILE A O 1
ATOM 1721 N N . SER A 1 218 ? -8.360 3.882 -9.033 1.00 79.44 218 SER A N 1
ATOM 1722 C CA . SER A 1 218 ? -7.812 2.562 -8.685 1.00 79.44 218 SER A CA 1
ATOM 1723 C C . SER A 1 218 ? -6.390 2.333 -9.224 1.00 79.44 218 SER A C 1
ATOM 1725 O O . SER A 1 218 ? -5.736 1.334 -8.871 1.00 79.44 218 SER A O 1
ATOM 1727 N N . ILE A 1 219 ? -5.923 3.251 -10.076 1.00 86.94 219 ILE A N 1
ATOM 1728 C CA . ILE A 1 219 ? -4.606 3.293 -10.704 1.00 86.94 219 ILE A CA 1
ATOM 1729 C C . ILE A 1 219 ? -3.814 4.450 -10.104 1.00 86.94 219 ILE A C 1
ATOM 1731 O O . ILE A 1 219 ? -4.333 5.542 -9.898 1.00 86.94 219 ILE A O 1
ATOM 1735 N N . TYR A 1 220 ? -2.533 4.209 -9.854 1.00 93.25 220 TYR A N 1
ATOM 1736 C CA . TYR A 1 220 ? -1.661 5.151 -9.175 1.00 93.25 220 TYR A CA 1
ATOM 1737 C C . TYR A 1 220 ? -0.347 5.333 -9.920 1.00 93.25 220 TYR A C 1
ATOM 1739 O O . TYR A 1 220 ? 0.141 4.432 -10.606 1.00 93.25 220 TYR A O 1
ATOM 1747 N N . ARG A 1 221 ? 0.273 6.483 -9.691 1.00 95.38 221 ARG A N 1
ATOM 1748 C CA . ARG A 1 221 ? 1.676 6.755 -9.987 1.00 95.38 221 ARG A CA 1
ATOM 1749 C C . ARG A 1 221 ? 2.458 6.869 -8.691 1.00 95.38 221 ARG A C 1
ATOM 1751 O O . ARG A 1 221 ? 1.922 7.296 -7.671 1.00 95.38 221 ARG A O 1
ATOM 1758 N N . ILE A 1 222 ? 3.733 6.502 -8.758 1.00 97.25 222 ILE A N 1
ATOM 1759 C CA . ILE A 1 222 ? 4.675 6.588 -7.642 1.00 97.25 222 ILE A CA 1
ATOM 1760 C C . ILE A 1 222 ? 5.756 7.587 -8.053 1.00 97.25 222 ILE A C 1
ATOM 1762 O O . ILE A 1 222 ? 6.406 7.388 -9.078 1.00 97.25 222 ILE A O 1
ATOM 1766 N N . PHE A 1 223 ? 5.931 8.664 -7.294 1.00 96.06 223 PHE A N 1
ATOM 1767 C CA . PHE A 1 223 ? 6.829 9.770 -7.613 1.00 96.06 223 PHE A CA 1
ATOM 1768 C C . PHE A 1 223 ? 7.939 9.918 -6.579 1.00 96.06 223 PHE A C 1
ATOM 1770 O O . PHE A 1 223 ? 7.734 9.707 -5.382 1.00 96.06 223 PHE A O 1
ATOM 1777 N N . VAL A 1 224 ? 9.104 10.366 -7.046 1.00 95.81 224 VAL A N 1
ATOM 1778 C CA . VAL A 1 224 ? 10.111 10.951 -6.162 1.00 95.81 224 VAL A CA 1
ATOM 1779 C C . VAL A 1 224 ? 9.533 12.261 -5.613 1.00 95.81 224 VAL A C 1
ATOM 1781 O O . VAL A 1 224 ? 9.176 13.143 -6.404 1.00 95.81 224 VAL A O 1
ATOM 1784 N N . PRO A 1 225 ? 9.424 12.411 -4.285 1.00 92.62 225 PRO A N 1
ATOM 1785 C CA . PRO A 1 225 ? 8.708 13.525 -3.695 1.00 92.62 225 PRO A CA 1
ATOM 1786 C C . PRO A 1 225 ? 9.449 14.844 -3.893 1.00 92.62 225 PRO A C 1
ATOM 1788 O O . PRO A 1 225 ? 10.684 14.898 -3.934 1.00 92.62 225 PRO A O 1
ATOM 1791 N N . ARG A 1 226 ? 8.673 15.933 -3.952 1.00 85.62 226 ARG A N 1
ATOM 1792 C CA . ARG A 1 226 ? 9.170 17.324 -3.939 1.00 85.62 226 ARG A CA 1
ATOM 1793 C C . ARG A 1 226 ? 10.174 17.657 -5.060 1.00 85.62 226 ARG A C 1
ATOM 1795 O O . ARG A 1 226 ? 11.002 18.552 -4.901 1.00 85.62 226 ARG A O 1
ATOM 1802 N N . GLN A 1 227 ? 10.100 16.962 -6.197 1.00 83.56 227 GLN A N 1
ATOM 1803 C CA . GLN A 1 227 ? 10.931 17.259 -7.365 1.00 83.56 227 GLN A CA 1
ATOM 1804 C C . GLN A 1 227 ? 10.306 18.365 -8.234 1.00 83.56 227 GLN A C 1
ATOM 1806 O O . GLN A 1 227 ? 9.119 18.278 -8.552 1.00 83.56 227 GLN A O 1
ATOM 1811 N N . PRO A 1 228 ? 11.083 19.369 -8.692 1.00 82.38 228 PRO A N 1
ATOM 1812 C CA . PRO A 1 228 ? 10.599 20.379 -9.641 1.00 82.38 228 PRO A CA 1
ATOM 1813 C C . PRO A 1 228 ? 10.170 19.775 -10.986 1.00 82.38 228 PRO A C 1
ATOM 1815 O O . PRO A 1 228 ? 9.235 20.256 -11.619 1.00 82.38 228 PRO A O 1
ATOM 1818 N N . CYS A 1 229 ? 10.862 18.713 -11.411 1.00 84.56 229 CYS A N 1
ATOM 1819 C CA . CYS A 1 229 ? 10.506 17.881 -12.553 1.00 84.56 229 CYS A CA 1
ATOM 1820 C C . CYS A 1 229 ? 10.098 16.499 -12.015 1.00 84.56 229 CYS A C 1
ATOM 1822 O O . CYS A 1 229 ? 10.974 15.769 -11.547 1.00 84.56 229 CYS A O 1
ATOM 1824 N N . PRO A 1 230 ? 8.800 16.137 -12.017 1.00 85.06 230 PRO A N 1
ATOM 1825 C CA . PRO A 1 230 ? 8.343 14.887 -11.420 1.00 85.06 230 PRO A CA 1
ATOM 1826 C C . PRO A 1 230 ? 8.980 13.666 -12.092 1.00 85.06 230 PRO A C 1
ATOM 1828 O O . PRO A 1 230 ? 8.700 13.360 -13.255 1.00 85.06 230 PRO A O 1
ATOM 1831 N N . LEU A 1 231 ? 9.812 12.954 -11.333 1.00 94.62 231 LEU A N 1
ATOM 1832 C CA . LEU A 1 231 ? 10.336 11.641 -11.691 1.00 94.62 231 LEU A CA 1
ATOM 1833 C C . LEU A 1 231 ? 9.422 10.576 -11.104 1.00 94.62 231 LEU A C 1
ATOM 1835 O O . LEU A 1 231 ? 9.136 10.589 -9.908 1.00 94.62 231 LEU A O 1
ATOM 1839 N N . ASN A 1 232 ? 8.958 9.666 -11.952 1.00 95.75 232 ASN A N 1
ATOM 1840 C CA . ASN A 1 232 ? 7.985 8.647 -11.586 1.00 95.75 232 ASN A CA 1
ATOM 1841 C C . ASN A 1 232 ? 8.474 7.246 -11.926 1.00 95.75 232 ASN A C 1
ATOM 1843 O O . ASN A 1 232 ? 9.231 7.060 -12.879 1.00 95.75 232 ASN A O 1
ATOM 1847 N N . VAL A 1 233 ? 8.051 6.284 -11.114 1.00 98.00 233 VAL A N 1
ATOM 1848 C CA . VAL A 1 233 ? 8.412 4.876 -11.241 1.00 98.00 233 VAL A CA 1
ATOM 1849 C C . VAL A 1 233 ? 7.768 4.297 -12.494 1.00 98.00 233 VAL A C 1
ATOM 1851 O O . VAL A 1 233 ? 6.547 4.329 -12.654 1.00 98.00 233 VAL A O 1
ATOM 1854 N N . GLU A 1 234 ? 8.583 3.710 -13.361 1.00 97.75 234 GLU A N 1
ATOM 1855 C CA . GLU A 1 234 ? 8.145 3.061 -14.586 1.00 97.75 234 GLU A CA 1
ATOM 1856 C C . GLU A 1 234 ? 8.716 1.656 -14.734 1.00 97.75 234 GLU A C 1
ATOM 1858 O O . GLU A 1 234 ? 9.820 1.348 -14.281 1.00 97.75 234 GLU A O 1
ATOM 1863 N N . LEU A 1 235 ? 7.967 0.809 -15.435 1.00 98.50 235 LEU A N 1
ATOM 1864 C CA . LEU A 1 235 ? 8.533 -0.384 -16.041 1.00 98.50 235 LEU A CA 1
ATOM 1865 C C . LEU A 1 235 ? 9.273 0.042 -17.316 1.00 98.50 235 LEU A C 1
ATOM 1867 O O . LEU A 1 235 ? 8.653 0.572 -18.241 1.00 98.50 235 LEU A O 1
ATOM 1871 N N . GLY A 1 236 ? 10.587 -0.182 -17.351 1.00 97.62 236 GLY A N 1
ATOM 1872 C CA . GLY A 1 236 ? 11.471 0.303 -18.408 1.00 97.62 236 GLY A CA 1
ATOM 1873 C C . GLY A 1 236 ? 11.138 -0.219 -19.809 1.00 97.62 236 GLY A C 1
ATOM 1874 O O . GLY A 1 236 ? 10.277 -1.084 -20.010 1.00 97.62 236 GLY A O 1
ATOM 1875 N N . ASP A 1 237 ? 11.843 0.321 -20.802 1.00 95.56 237 ASP A N 1
ATOM 1876 C CA . ASP A 1 237 ? 11.679 -0.017 -22.222 1.00 95.56 237 ASP A CA 1
ATOM 1877 C C . ASP A 1 237 ? 10.221 0.124 -22.711 1.00 95.56 237 ASP A C 1
ATOM 1879 O O . ASP A 1 237 ? 9.698 -0.733 -23.427 1.00 95.56 237 ASP A O 1
ATOM 1883 N N . ASN A 1 238 ? 9.546 1.211 -22.317 1.00 95.25 238 ASN A N 1
ATOM 1884 C CA . ASN A 1 238 ? 8.126 1.475 -22.595 1.00 95.25 238 ASN A CA 1
ATOM 1885 C C . ASN A 1 238 ? 7.162 0.429 -21.999 1.00 95.25 238 ASN A C 1
ATOM 1887 O O . ASN A 1 238 ? 6.085 0.187 -22.556 1.00 95.25 238 ASN A O 1
ATOM 1891 N N . GLY A 1 239 ? 7.526 -0.185 -20.873 1.00 95.88 239 GLY A N 1
ATOM 1892 C CA . GLY A 1 239 ? 6.768 -1.241 -20.204 1.00 95.88 239 GLY A CA 1
ATOM 1893 C C . GLY A 1 239 ? 6.917 -2.596 -20.872 1.00 95.88 239 GLY A C 1
ATOM 1894 O O . GLY A 1 239 ? 5.928 -3.285 -21.133 1.00 95.88 239 GLY A O 1
ATOM 1895 N N . ASN A 1 240 ? 8.157 -2.969 -21.178 1.00 97.75 240 ASN A N 1
ATOM 1896 C CA . ASN A 1 240 ? 8.474 -4.276 -21.729 1.00 97.75 240 ASN A CA 1
ATOM 1897 C C . ASN A 1 240 ? 8.054 -5.388 -20.751 1.00 97.75 240 ASN A C 1
ATOM 1899 O O . ASN A 1 240 ? 8.479 -5.433 -19.602 1.00 97.75 240 ASN A O 1
ATOM 1903 N N . GLY A 1 241 ? 7.212 -6.312 -21.219 1.00 97.44 241 GLY A N 1
ATOM 1904 C CA . GLY A 1 241 ? 6.669 -7.409 -20.415 1.00 97.44 241 GLY A CA 1
ATOM 1905 C C . GLY A 1 241 ? 7.612 -8.601 -20.227 1.00 97.44 241 GLY A C 1
ATOM 1906 O O . GLY A 1 241 ? 7.147 -9.700 -19.912 1.00 97.44 241 GLY A O 1
ATOM 1907 N N . ARG A 1 242 ? 8.920 -8.444 -20.443 1.00 98.19 242 ARG A N 1
ATOM 1908 C CA . ARG A 1 242 ? 9.900 -9.490 -20.132 1.00 98.19 242 ARG A CA 1
ATOM 1909 C C . ARG A 1 242 ? 10.183 -9.503 -18.632 1.00 98.19 242 ARG A C 1
ATOM 1911 O O . ARG A 1 242 ? 10.191 -8.478 -17.965 1.00 98.19 242 ARG A O 1
ATOM 1918 N N . ASN A 1 243 ? 10.395 -10.696 -18.091 1.00 97.88 243 ASN A N 1
ATOM 1919 C CA . ASN A 1 243 ? 10.862 -10.819 -16.716 1.00 97.88 243 ASN A CA 1
ATOM 1920 C C . ASN A 1 243 ? 12.274 -10.233 -16.615 1.00 97.88 243 ASN A C 1
ATOM 1922 O O . ASN A 1 243 ? 13.115 -10.520 -17.469 1.00 97.88 243 ASN A O 1
ATOM 1926 N N . GLY A 1 244 ? 12.512 -9.427 -15.585 1.00 97.12 244 GLY A N 1
ATOM 1927 C CA . GLY A 1 244 ? 13.793 -8.762 -15.367 1.00 97.12 244 GLY A CA 1
ATOM 1928 C C . GLY A 1 244 ? 13.906 -7.416 -16.078 1.00 97.12 244 GLY A C 1
ATOM 1929 O O . GLY A 1 244 ? 14.959 -6.787 -15.997 1.00 97.12 244 GLY A O 1
ATOM 1930 N N . THR A 1 245 ? 12.849 -6.947 -16.754 1.00 98.50 245 THR A N 1
ATOM 1931 C CA . THR A 1 245 ? 12.809 -5.566 -17.247 1.00 98.50 245 THR A CA 1
ATOM 1932 C C . THR A 1 245 ? 13.014 -4.616 -16.061 1.00 98.50 245 THR A C 1
ATOM 1934 O O . THR A 1 245 ? 12.303 -4.752 -15.063 1.00 98.50 245 THR A O 1
ATOM 1937 N N . PRO A 1 246 ? 13.977 -3.680 -16.118 1.00 98.06 246 PRO A N 1
ATOM 1938 C CA . PRO A 1 246 ? 14.261 -2.797 -14.994 1.00 98.06 246 PRO A CA 1
ATOM 1939 C C . PRO A 1 246 ? 13.047 -1.961 -14.592 1.00 98.06 246 PRO A C 1
ATOM 1941 O O . PRO A 1 246 ? 12.305 -1.487 -15.455 1.00 98.06 246 PRO A O 1
ATOM 1944 N N . ILE A 1 247 ? 12.878 -1.743 -13.287 1.00 98.62 247 ILE A N 1
ATOM 1945 C CA . ILE A 1 247 ? 12.067 -0.626 -12.802 1.00 98.62 247 ILE A CA 1
ATOM 1946 C C . ILE A 1 247 ? 12.984 0.588 -12.693 1.00 98.62 247 ILE A C 1
ATOM 1948 O O . ILE A 1 247 ? 14.082 0.491 -12.138 1.00 98.62 247 ILE A O 1
ATOM 1952 N N . GLN A 1 248 ? 12.563 1.718 -13.245 1.00 98.19 248 GLN A N 1
ATOM 1953 C CA . GLN A 1 248 ? 13.384 2.924 -13.309 1.00 98.19 248 GLN A CA 1
ATOM 1954 C C . GLN A 1 248 ? 12.554 4.186 -13.096 1.00 98.19 248 GLN A C 1
ATOM 1956 O O . GLN A 1 248 ? 11.330 4.133 -13.005 1.00 98.19 248 GLN A O 1
ATOM 1961 N N . LEU A 1 249 ? 13.234 5.319 -12.982 1.00 97.50 249 LEU A N 1
ATOM 1962 C CA . LEU A 1 249 ? 12.631 6.638 -12.917 1.00 97.50 249 LEU A CA 1
ATOM 1963 C C . LEU A 1 249 ? 12.581 7.256 -14.304 1.00 97.50 249 LEU A C 1
ATOM 1965 O O . LEU A 1 249 ? 13.570 7.240 -15.034 1.00 97.50 249 LEU A O 1
ATOM 1969 N N . TRP A 1 250 ? 11.453 7.859 -14.649 1.00 96.25 250 TRP A N 1
ATOM 1970 C CA . TRP A 1 250 ? 11.333 8.632 -15.878 1.00 96.25 250 TRP A CA 1
ATOM 1971 C C . TRP A 1 250 ? 10.396 9.822 -15.705 1.00 96.25 250 TRP A C 1
ATOM 1973 O O . TRP A 1 250 ? 9.719 9.954 -14.684 1.00 96.25 250 TRP A O 1
ATOM 1983 N N . GLY A 1 251 ? 10.352 10.701 -16.702 1.00 94.62 251 GLY A N 1
ATOM 1984 C CA . GLY A 1 251 ? 9.391 11.799 -16.742 1.00 94.62 251 GLY A CA 1
ATOM 1985 C C . GLY A 1 251 ? 7.978 11.288 -17.000 1.00 94.62 251 GLY A C 1
ATOM 1986 O O . GLY A 1 251 ? 7.790 10.267 -17.667 1.00 94.62 251 GLY A O 1
ATOM 1987 N N . ARG A 1 252 ? 6.975 12.008 -16.487 1.00 91.62 252 ARG A N 1
ATOM 1988 C CA . ARG A 1 252 ? 5.565 11.657 -16.693 1.00 91.62 252 ARG A CA 1
ATOM 1989 C C . ARG A 1 252 ? 5.239 11.555 -18.186 1.00 91.62 252 ARG A C 1
ATOM 1991 O O . ARG A 1 252 ? 5.461 12.493 -18.949 1.00 91.62 252 ARG A O 1
ATOM 1998 N N . TRP A 1 253 ? 4.641 10.435 -18.570 1.00 89.25 253 TRP A N 1
ATOM 1999 C CA . TRP A 1 253 ? 4.158 10.146 -19.911 1.00 89.25 253 TRP A CA 1
ATOM 2000 C C . TRP A 1 253 ? 2.710 9.627 -19.855 1.00 89.25 253 TRP A C 1
ATOM 2002 O O . TRP A 1 253 ? 2.356 8.897 -18.919 1.00 89.25 253 TRP A O 1
ATOM 2012 N N . PRO A 1 254 ? 1.844 9.974 -20.828 1.00 86.62 254 PRO A N 1
ATOM 2013 C CA . PRO A 1 254 ? 0.462 9.496 -20.885 1.00 86.62 254 PRO A CA 1
ATOM 2014 C C . PRO A 1 254 ? 0.397 8.046 -21.404 1.00 86.62 254 PRO A C 1
ATOM 2016 O O . PRO A 1 254 ? -0.171 7.770 -22.458 1.00 86.62 254 PRO A O 1
ATOM 2019 N N . ALA A 1 255 ? 1.035 7.112 -20.695 1.00 85.94 255 ALA A N 1
ATOM 2020 C CA . ALA A 1 255 ? 1.028 5.690 -21.018 1.00 85.94 255 ALA A CA 1
ATOM 2021 C C . ALA A 1 255 ? 1.040 4.811 -19.763 1.00 85.94 255 ALA A C 1
ATOM 2023 O O . ALA A 1 255 ? 1.580 5.174 -18.720 1.00 85.94 255 ALA A O 1
ATOM 2024 N N . ASP A 1 256 ? 0.522 3.593 -19.912 1.00 94.50 256 ASP A N 1
ATOM 2025 C CA . ASP A 1 256 ? 0.290 2.679 -18.791 1.00 94.50 256 ASP A CA 1
ATOM 2026 C C . ASP A 1 256 ? 1.545 2.014 -18.207 1.00 94.50 256 ASP A C 1
ATOM 2028 O O . ASP A 1 256 ? 1.453 1.283 -17.222 1.00 94.50 256 ASP A O 1
ATOM 2032 N N . HIS A 1 257 ? 2.731 2.226 -18.789 1.00 95.69 257 HIS A N 1
ATOM 2033 C CA . HIS A 1 257 ? 3.975 1.667 -18.239 1.00 95.69 257 HIS A CA 1
ATOM 2034 C C . HIS A 1 257 ? 4.444 2.374 -16.959 1.00 95.69 257 HIS A C 1
ATOM 2036 O O . HIS A 1 257 ? 5.321 1.854 -16.272 1.00 95.69 257 HIS A O 1
ATOM 2042 N N . GLN A 1 258 ? 3.820 3.500 -16.617 1.00 96.81 258 GLN A N 1
ATOM 2043 C CA . GLN A 1 258 ? 4.022 4.270 -15.385 1.00 96.81 258 GLN A CA 1
ATOM 2044 C C . GLN A 1 258 ? 2.855 4.158 -14.397 1.00 96.81 258 GLN A C 1
ATOM 2046 O O . GLN A 1 258 ? 2.879 4.749 -13.320 1.00 96.81 258 GLN A O 1
ATOM 2051 N N . ASN A 1 259 ? 1.829 3.404 -14.780 1.00 97.06 259 ASN A N 1
ATOM 2052 C CA . ASN A 1 259 ? 0.620 3.218 -14.007 1.00 97.06 259 ASN A CA 1
ATOM 2053 C C . ASN A 1 259 ? 0.736 1.918 -13.211 1.00 97.06 259 ASN A C 1
ATOM 2055 O O . ASN A 1 259 ? 1.129 0.873 -13.746 1.00 97.06 259 ASN A O 1
ATOM 2059 N N . TRP A 1 260 ? 0.347 1.972 -11.941 1.00 97.69 260 TRP A N 1
ATOM 2060 C CA . TRP A 1 260 ? 0.476 0.874 -10.992 1.00 97.69 260 TRP A CA 1
ATOM 2061 C C . TRP A 1 260 ? -0.839 0.602 -10.271 1.00 97.69 260 TRP A C 1
ATOM 2063 O O . TRP A 1 260 ? -1.560 1.516 -9.874 1.00 97.69 260 TRP A O 1
ATOM 2073 N N . ARG A 1 261 ? -1.144 -0.678 -10.066 1.00 94.31 261 ARG A N 1
ATOM 2074 C CA . ARG A 1 261 ? -2.193 -1.134 -9.155 1.00 94.31 261 ARG A CA 1
ATOM 2075 C C . ARG A 1 261 ? -1.545 -1.737 -7.923 1.00 94.31 261 ARG A C 1
ATOM 2077 O O . ARG A 1 261 ? -0.758 -2.669 -8.031 1.00 94.31 261 ARG A O 1
ATOM 2084 N N . PHE A 1 262 ? -1.925 -1.239 -6.758 1.00 91.06 262 PHE A N 1
ATOM 2085 C CA . PHE A 1 262 ? -1.665 -1.912 -5.491 1.00 91.06 262 PHE A CA 1
ATOM 2086 C C . PHE A 1 262 ? -2.736 -2.976 -5.292 1.00 91.06 262 PHE A C 1
ATOM 2088 O O . PHE A 1 262 ? -3.920 -2.668 -5.402 1.00 91.06 262 PHE A O 1
ATOM 2095 N N . GLU A 1 263 ? -2.339 -4.223 -5.089 1.00 87.75 263 GLU A N 1
ATOM 2096 C CA . GLU A 1 263 ? -3.252 -5.341 -4.854 1.00 87.75 263 GLU A CA 1
ATOM 2097 C C . GLU A 1 263 ? -2.760 -6.092 -3.621 1.00 87.75 263 GLU A C 1
ATOM 2099 O O . GLU A 1 263 ? -1.609 -6.524 -3.595 1.00 87.75 263 GLU A O 1
ATOM 2104 N N . GLU A 1 264 ? -3.591 -6.200 -2.589 1.00 83.25 264 GLU A N 1
ATOM 2105 C CA . GLU A 1 264 ? -3.222 -6.874 -1.341 1.00 83.25 264 GLU A CA 1
ATOM 2106 C C . GLU A 1 264 ? -3.034 -8.393 -1.539 1.00 83.25 264 GLU A C 1
ATOM 2108 O O . GLU A 1 264 ? -3.707 -9.008 -2.374 1.00 83.25 264 GLU A O 1
ATOM 2113 N N . VAL A 1 265 ? -2.074 -8.983 -0.810 1.00 84.94 265 VAL A N 1
ATOM 2114 C CA . VAL A 1 265 ? -1.587 -10.375 -0.933 1.00 84.94 265 VAL A CA 1
ATOM 2115 C C . VAL A 1 265 ? -1.064 -10.960 0.374 1.00 84.94 265 VAL A C 1
ATOM 2117 O O . VAL A 1 265 ? -0.563 -10.192 1.230 1.00 84.94 265 VAL A O 1
#